Protein AF-A0A445I8X6-F1 (afdb_monomer)

Foldseek 3Di:
DDDDDDPPPDDPVVVVVPPDPDDDDDDDDDPDPDDDDDDDDDDDDPPPPPPPPDPPLPQAKKKWKWFFQKKFKDFPNDTPWIFGGAIEIAIFAFQPYDVVRLLVVLVCQQAFQQPADPVPRRRRHDGCQRVVGAYEYEYDLCVSWDDPPNDTDRVRTHDLVVVVVVVVVSQVSNCVVHPVVRRHYDDRPGPMDMDGHHDPDDTDIDMD

Sequence (208 aa):
MRKSNSTQRFNDKDELKMQLQLVPPCRVPRVGDIHRIETSTSTSTVTVRRRRRRNAVTTAMRAVVQRVASASVEVEGRIVSEIGPGLLVLVGIHDSDSDADADYICRKVLNMRLFPNENTGKAWDHSVMQKNYQVLLVSQFTLYGFLKGNKPDFHVAMAPQRAKPFYASLVDRFRNAYNSDAIKDGVFGAMMKVKLCPSVPVQGAFIA

InterPro domains:
  IPR003732 D-aminoacyl-tRNA deacylase DTD [PF02580] (62-202)
  IPR003732 D-aminoacyl-tRNA deacylase DTD [PTHR10472] (61-203)
  IPR003732 D-aminoacyl-tRNA deacylase DTD [TIGR00256] (61-202)
  IPR023509 D-aminoacyl-tRNA deacylase-like superfamily [G3DSA:3.50.80.10] (61-206)
  IPR023509 D-aminoacyl-tRNA deacylase-like superfamily [SSF69500] (60-201)

Mean predicted aligned error: 13.21 Å

Solvent-accessible surface area (backbone atoms only — not comparable to full-atom values): 12827 Å² total; per-residue (Å²): 139,88,83,86,83,80,81,80,78,79,65,77,68,68,71,69,72,68,74,78,82,77,79,74,86,82,76,79,82,70,94,74,90,78,79,84,88,81,91,80,90,77,94,72,85,83,75,81,72,77,75,74,79,66,87,70,79,78,74,53,56,38,31,44,39,28,49,21,47,25,38,36,31,26,46,95,89,38,80,76,33,73,43,54,46,28,35,43,32,39,36,21,53,26,61,76,54,48,71,69,51,47,53,48,49,45,55,51,62,50,61,38,42,73,34,5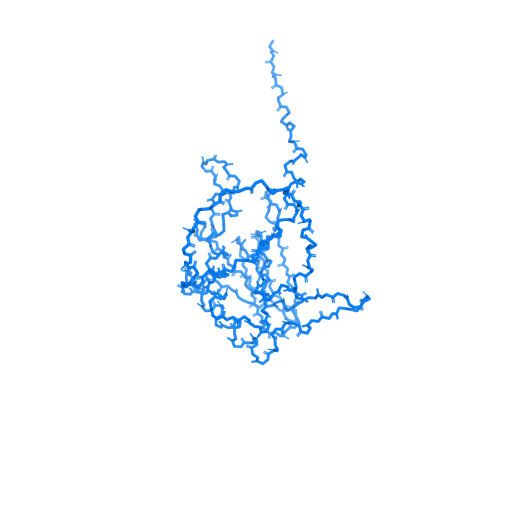9,34,86,92,78,69,41,64,67,62,27,21,43,63,79,67,74,37,24,37,39,42,34,85,31,51,69,76,48,51,44,66,65,80,91,46,76,43,45,88,60,28,33,55,67,85,60,37,51,61,52,50,52,53,44,53,50,52,43,24,73,76,68,45,54,90,40,47,44,54,59,65,85,93,54,79,66,48,77,48,73,40,74,25,82,93,70,73,56,76,44,80,87

Secondary structure (DSSP, 8-state):
-----------TTTTTTSS---PPP-PPPPTT---------------------------S-EEEEEEEEEEEEEETTEEEEEESSEEEEEEE-BTT--HHHHHHHHHHHHT---B--TTT--SS-B-TTTTT-EEEEEE-GGGG-EEETTEEE-TTBPPHHHHHHHHHHHHHHHHHHS-GGGEEE--TTS-EEEEEEEPSS---EEE-

Radius of gyration: 22.02 Å; Cα contacts (8 Å, |Δi|>4): 314; chains: 1; bounding box: 76×54×50 Å

Structure (mmCIF, N/CA/C/O backbone):
data_AF-A0A445I8X6-F1
#
_entry.id   AF-A0A445I8X6-F1
#
loop_
_atom_site.group_PDB
_atom_site.id
_atom_site.type_symbol
_atom_site.label_atom_id
_atom_site.label_alt_id
_atom_site.label_comp_id
_atom_site.label_asym_id
_atom_site.label_entity_id
_atom_site.label_seq_id
_atom_site.pdbx_PDB_ins_code
_atom_site.Cartn_x
_atom_site.Cartn_y
_atom_site.Cartn_z
_atom_site.occupancy
_atom_site.B_iso_or_equiv
_atom_site.auth_seq_id
_atom_site.auth_comp_id
_atom_site.auth_asym_id
_atom_site.auth_atom_id
_atom_site.pdbx_PDB_model_num
ATOM 1 N N . MET A 1 1 ? -39.808 29.146 29.095 1.00 40.53 1 MET A N 1
ATOM 2 C CA . MET A 1 1 ? -38.981 27.931 28.914 1.00 40.53 1 MET A CA 1
ATOM 3 C C . MET A 1 1 ? -38.109 28.104 27.678 1.00 40.53 1 MET A C 1
ATOM 5 O O . MET A 1 1 ? -38.635 28.157 26.577 1.00 40.53 1 MET A O 1
ATOM 9 N N . ARG A 1 2 ? -36.798 28.295 27.868 1.00 30.72 2 ARG A N 1
ATOM 10 C CA . ARG A 1 2 ? -35.796 28.453 26.800 1.00 30.72 2 ARG A CA 1
ATOM 11 C C . ARG A 1 2 ? -35.221 27.072 26.459 1.00 30.72 2 ARG A C 1
ATOM 13 O O . ARG A 1 2 ? -34.777 26.385 27.371 1.00 30.72 2 ARG A O 1
ATOM 20 N N . LYS A 1 3 ? -35.187 26.685 25.181 1.00 33.62 3 LYS A N 1
ATOM 21 C CA . LYS A 1 3 ? -34.272 25.651 24.670 1.00 33.62 3 LYS A CA 1
ATOM 22 C C . LYS A 1 3 ? -33.314 26.328 23.695 1.00 33.62 3 LYS A C 1
ATOM 24 O O . LYS A 1 3 ? -33.736 26.896 22.694 1.00 33.62 3 LYS A O 1
ATOM 29 N N . SER A 1 4 ? -32.040 26.340 24.061 1.00 31.59 4 SER A N 1
ATOM 30 C CA . SER A 1 4 ? -30.922 26.871 23.288 1.00 31.59 4 SER A CA 1
ATOM 31 C C . SER A 1 4 ? -30.493 25.862 22.221 1.00 31.59 4 SER A C 1
ATOM 33 O O . SER A 1 4 ? -30.015 24.784 22.564 1.00 31.59 4 SER A O 1
ATOM 35 N N . ASN A 1 5 ? -30.624 26.229 20.946 1.00 31.27 5 ASN A N 1
ATOM 36 C CA . ASN A 1 5 ? -29.932 25.571 19.838 1.00 31.27 5 ASN A CA 1
ATOM 37 C C . ASN A 1 5 ? -28.514 26.144 19.741 1.00 31.27 5 ASN A C 1
ATOM 39 O O . ASN A 1 5 ? -28.334 27.293 19.340 1.00 31.27 5 ASN A O 1
ATOM 43 N N . SER A 1 6 ? -27.506 25.351 20.098 1.00 31.81 6 SER A N 1
ATOM 44 C CA . SER A 1 6 ? -26.107 25.649 19.797 1.00 31.81 6 SER A CA 1
ATOM 45 C C . SER A 1 6 ? -25.730 24.999 18.468 1.00 31.81 6 SER A C 1
ATOM 47 O O . SER A 1 6 ? -25.302 23.847 18.419 1.00 31.81 6 SER A O 1
ATOM 49 N N . THR A 1 7 ? -25.889 25.744 17.378 1.00 32.84 7 THR A N 1
ATOM 50 C CA . THR A 1 7 ? -25.256 25.435 16.095 1.00 32.84 7 THR A CA 1
ATOM 51 C C . THR A 1 7 ? -23.743 25.569 16.276 1.00 32.84 7 THR A C 1
ATOM 53 O O . THR A 1 7 ? -23.220 26.685 16.322 1.00 32.84 7 THR A O 1
ATOM 56 N N . GLN A 1 8 ? -23.031 24.449 16.429 1.00 37.88 8 GLN A N 1
ATOM 57 C CA . GLN A 1 8 ? -21.570 24.433 16.361 1.00 37.88 8 GLN A CA 1
ATOM 58 C C . GLN A 1 8 ? -21.160 24.809 14.935 1.00 37.88 8 GLN A C 1
ATOM 60 O O . GLN A 1 8 ? -21.254 24.009 14.009 1.00 37.88 8 GLN A O 1
ATOM 65 N N . ARG A 1 9 ? -20.736 26.063 14.756 1.00 29.59 9 ARG A N 1
ATOM 66 C CA . ARG A 1 9 ? -20.022 26.493 13.557 1.00 29.59 9 ARG A CA 1
ATOM 67 C C . ARG A 1 9 ? -18.666 25.795 13.568 1.00 29.59 9 ARG A C 1
ATOM 69 O O . ARG A 1 9 ? -17.809 26.134 14.382 1.00 29.59 9 ARG A O 1
ATOM 76 N N . PHE A 1 10 ? -18.501 24.807 12.697 1.00 32.66 10 PHE A N 1
ATOM 77 C CA . PHE A 1 10 ? -17.185 24.299 12.335 1.00 32.66 10 PHE A CA 1
ATOM 78 C C . PHE A 1 10 ? -16.408 25.437 11.663 1.00 32.66 10 PHE A C 1
ATOM 80 O O . PHE A 1 10 ? -16.935 26.147 10.810 1.00 32.66 10 PHE A O 1
ATOM 87 N N . ASN A 1 11 ? -15.187 25.679 12.130 1.00 32.56 11 ASN A N 1
ATOM 88 C CA . ASN A 1 11 ? -14.324 26.735 11.619 1.00 32.56 11 ASN A CA 1
ATOM 89 C C . ASN A 1 11 ? -13.647 26.237 10.330 1.00 32.56 11 ASN A C 1
ATOM 91 O O . ASN A 1 11 ? -12.767 25.383 10.398 1.00 32.56 11 ASN A O 1
ATOM 95 N N . ASP A 1 12 ? -13.969 26.845 9.185 1.00 36.50 12 ASP A N 1
ATOM 96 C CA . ASP A 1 12 ? -13.358 26.602 7.855 1.00 36.50 12 ASP A CA 1
ATOM 97 C C . ASP A 1 12 ? -11.821 26.788 7.800 1.00 36.50 12 ASP A C 1
ATOM 99 O O . ASP A 1 12 ? -11.178 26.586 6.771 1.00 36.50 12 ASP A O 1
ATOM 103 N N . LYS A 1 13 ? -11.183 27.188 8.906 1.00 32.78 13 LYS A N 1
ATOM 104 C CA . LYS A 1 13 ? -9.726 27.370 8.999 1.00 32.78 13 LYS A CA 1
ATOM 105 C C . LYS A 1 13 ? -8.957 26.086 9.313 1.00 32.78 13 LYS A C 1
ATOM 107 O O . LYS A 1 13 ? -7.754 26.053 9.046 1.00 32.78 13 LYS A O 1
ATOM 112 N N . ASP A 1 14 ? -9.619 25.054 9.836 1.00 35.16 14 ASP A N 1
ATOM 113 C CA . ASP A 1 14 ? -8.964 23.780 10.164 1.00 35.16 14 ASP A CA 1
ATOM 114 C C . ASP A 1 14 ? -8.879 22.840 8.949 1.00 35.16 14 ASP A C 1
ATOM 116 O O . ASP A 1 14 ? -7.933 22.061 8.836 1.00 35.16 14 ASP A O 1
ATOM 120 N N . GLU A 1 15 ? -9.780 22.989 7.973 1.00 35.12 15 GLU A N 1
ATOM 121 C CA . GLU A 1 15 ? -9.791 22.188 6.740 1.00 35.12 15 GLU A CA 1
ATOM 122 C C . GLU A 1 15 ? -8.718 22.648 5.728 1.00 35.12 15 GLU A C 1
ATOM 124 O O . GLU A 1 15 ? -8.111 21.844 5.020 1.00 35.12 15 GLU A O 1
ATOM 129 N N . LEU A 1 16 ? -8.382 23.944 5.727 1.00 28.31 16 LEU A N 1
ATOM 130 C CA . LEU A 1 16 ? -7.445 24.560 4.776 1.00 28.31 16 LEU A CA 1
ATOM 131 C C . LEU A 1 16 ? -5.969 24.559 5.210 1.00 28.31 16 LEU A C 1
ATOM 133 O O . LEU A 1 16 ? -5.100 24.933 4.422 1.00 28.31 16 LEU A O 1
ATOM 137 N N . LYS A 1 17 ? -5.640 24.108 6.428 1.00 30.38 17 LYS A N 1
ATOM 138 C CA . LYS A 1 17 ? -4.238 23.981 6.881 1.00 30.38 17 LYS A CA 1
ATOM 139 C C . LYS A 1 17 ? -3.593 22.620 6.604 1.00 30.38 17 LYS A C 1
ATOM 141 O O . LYS A 1 17 ? -2.400 22.471 6.865 1.00 30.38 17 LYS A O 1
ATOM 146 N N . MET A 1 18 ? -4.331 21.644 6.071 1.00 40.06 18 MET A N 1
ATOM 147 C CA . MET A 1 18 ? -3.835 20.267 5.911 1.00 40.06 18 MET A CA 1
ATOM 148 C C . MET A 1 18 ? -3.730 19.761 4.470 1.00 40.06 18 MET A C 1
ATOM 150 O O . MET A 1 18 ? -3.357 18.609 4.254 1.00 40.06 18 MET A O 1
ATOM 154 N N . GLN A 1 19 ? -3.929 20.620 3.473 1.00 33.56 19 GLN A N 1
ATOM 155 C CA . GLN A 1 19 ? -3.459 20.327 2.123 1.00 33.56 19 GLN A CA 1
ATOM 156 C C . GLN A 1 19 ? -1.978 20.725 2.015 1.00 33.56 19 GLN A C 1
ATOM 158 O O . GLN A 1 19 ? -1.625 21.899 2.082 1.00 33.56 19 GLN A O 1
ATOM 163 N N . LEU A 1 20 ? -1.115 19.721 1.829 1.00 31.45 20 LEU A N 1
ATOM 164 C CA . LEU A 1 20 ? 0.301 19.845 1.459 1.00 31.45 20 LEU A CA 1
ATOM 165 C C . LEU A 1 20 ? 1.317 20.137 2.592 1.00 31.45 20 LEU A C 1
ATOM 167 O O . LEU A 1 20 ? 2.082 21.100 2.537 1.00 31.45 20 LEU A O 1
ATOM 171 N N . GLN A 1 21 ? 1.450 19.230 3.566 1.00 28.47 21 GLN A N 1
ATOM 172 C CA . GLN A 1 21 ? 2.732 19.083 4.272 1.00 28.47 21 GLN A CA 1
ATOM 173 C C . GLN A 1 21 ? 3.675 18.204 3.443 1.00 28.47 21 GLN A C 1
ATOM 175 O O . GLN A 1 21 ? 3.667 16.980 3.526 1.00 28.47 21 GLN A O 1
ATOM 180 N N . LEU A 1 22 ? 4.498 18.855 2.620 1.00 31.34 22 LEU A N 1
ATOM 181 C CA . LEU A 1 22 ? 5.687 18.246 2.026 1.00 31.34 22 LEU A CA 1
ATOM 182 C C . LEU A 1 22 ? 6.625 17.812 3.161 1.00 31.34 22 LEU A C 1
ATOM 184 O O . LEU A 1 22 ? 7.200 18.660 3.847 1.00 31.34 22 LEU A O 1
ATOM 188 N N . VAL A 1 23 ? 6.775 16.502 3.353 1.00 35.03 23 VAL A N 1
ATOM 189 C CA . VAL A 1 23 ? 7.777 15.916 4.249 1.00 35.03 23 VAL A CA 1
ATOM 190 C C . VAL A 1 23 ? 9.168 16.357 3.760 1.00 35.03 23 VAL A C 1
ATOM 192 O O . VAL A 1 23 ? 9.507 16.110 2.600 1.00 35.03 23 VAL A O 1
ATOM 195 N N . PRO A 1 24 ? 9.989 17.052 4.570 1.00 31.20 24 PRO A N 1
ATOM 196 C CA . PRO A 1 24 ? 11.375 17.304 4.198 1.00 31.20 24 PRO A CA 1
ATOM 197 C C . PRO A 1 24 ? 12.160 15.981 4.232 1.00 31.20 24 PRO A C 1
ATOM 199 O O . PRO A 1 24 ? 11.905 15.153 5.106 1.00 31.20 24 PRO A O 1
ATOM 202 N N . PRO A 1 25 ? 13.133 15.764 3.327 1.00 38.22 25 PRO A N 1
ATOM 203 C CA . PRO A 1 25 ? 13.912 14.533 3.324 1.00 38.22 25 PRO A CA 1
ATOM 204 C C . PRO A 1 25 ? 14.724 14.420 4.620 1.00 38.22 25 PRO A C 1
ATOM 206 O O . PRO A 1 25 ? 15.605 15.243 4.890 1.00 38.22 25 PRO A O 1
ATOM 209 N N . CYS A 1 26 ? 14.442 13.390 5.417 1.00 33.47 26 CYS A N 1
ATOM 210 C CA . CYS A 1 26 ? 15.276 12.993 6.543 1.00 33.47 26 CYS A CA 1
ATOM 211 C C . CYS A 1 26 ? 16.599 12.429 6.007 1.00 33.47 26 CYS A C 1
ATOM 213 O O . CYS A 1 26 ? 16.681 11.265 5.629 1.00 33.47 26 CYS A O 1
ATOM 215 N N . ARG A 1 27 ? 17.661 13.244 5.992 1.00 35.09 27 ARG A N 1
ATOM 216 C CA . ARG A 1 27 ? 19.025 12.702 6.015 1.00 35.09 27 ARG A CA 1
ATOM 217 C C . ARG A 1 27 ? 19.295 12.189 7.422 1.00 35.09 27 ARG A C 1
ATOM 219 O O . ARG A 1 27 ? 19.319 12.979 8.361 1.00 35.09 27 ARG A O 1
ATOM 226 N N . VAL A 1 28 ? 19.529 10.890 7.550 1.00 35.44 28 VAL A N 1
ATOM 227 C CA . VAL A 1 28 ? 20.160 10.314 8.739 1.00 35.44 28 VAL A CA 1
ATOM 228 C C . VAL A 1 28 ? 21.594 10.868 8.796 1.00 35.44 28 VAL A C 1
ATOM 230 O O . VAL A 1 28 ? 22.323 10.711 7.811 1.00 35.44 28 VAL A O 1
ATOM 233 N N . PRO A 1 29 ? 22.023 11.566 9.863 1.00 31.22 29 PRO A N 1
ATOM 234 C CA . PRO A 1 29 ? 23.416 11.976 9.989 1.00 31.22 29 PRO A CA 1
ATOM 235 C C . PRO A 1 29 ? 24.294 10.729 10.139 1.00 31.22 29 PRO A C 1
ATOM 237 O O . PRO A 1 29 ? 24.002 9.864 10.965 1.00 31.22 29 PRO A O 1
ATOM 240 N N . ARG A 1 30 ? 25.372 10.628 9.354 1.00 31.98 30 ARG A N 1
ATOM 241 C CA . ARG A 1 30 ? 26.448 9.670 9.635 1.00 31.98 30 ARG A CA 1
ATOM 242 C C . ARG A 1 30 ? 27.288 10.217 10.790 1.00 31.98 30 ARG A C 1
ATOM 244 O O . ARG A 1 30 ? 27.605 11.403 10.812 1.00 31.98 30 ARG A O 1
ATOM 251 N N . VAL A 1 31 ? 27.623 9.353 11.744 1.00 33.03 31 VAL A N 1
ATOM 252 C CA . VAL A 1 31 ? 28.508 9.662 12.875 1.00 33.03 31 VAL A CA 1
ATOM 253 C C . VAL A 1 31 ? 29.885 10.028 12.312 1.00 33.03 31 VAL A C 1
ATOM 255 O O . VAL A 1 31 ? 30.548 9.180 11.723 1.00 33.03 31 VAL A O 1
ATOM 258 N N . GLY A 1 32 ? 30.280 11.298 12.424 1.00 37.06 32 GLY A N 1
ATOM 259 C CA .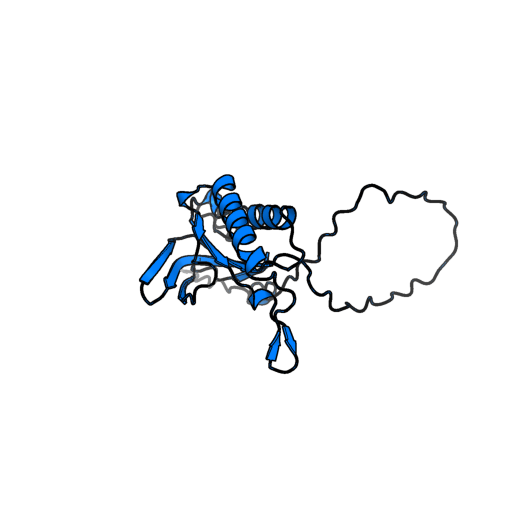 GLY A 1 32 ? 31.558 11.795 11.898 1.00 37.06 32 GLY A CA 1
ATOM 260 C C . GLY A 1 32 ? 31.733 13.316 11.940 1.00 37.06 32 GLY A C 1
ATOM 261 O O . GLY A 1 32 ? 32.856 13.792 12.063 1.00 37.06 32 GLY A O 1
ATOM 262 N N . ASP A 1 33 ? 30.647 14.091 11.938 1.00 34.19 33 ASP A N 1
ATOM 263 C CA . ASP A 1 33 ? 30.735 15.557 11.911 1.00 34.19 33 ASP A CA 1
ATOM 264 C C . ASP A 1 33 ? 30.705 16.164 13.327 1.00 34.19 33 ASP A C 1
ATOM 266 O O . ASP A 1 33 ? 29.749 16.826 13.725 1.00 34.19 33 ASP A O 1
ATOM 270 N N . ILE A 1 34 ? 31.764 15.938 14.109 1.00 33.91 34 ILE A N 1
ATOM 271 C CA . ILE A 1 34 ? 32.088 16.778 15.272 1.00 33.91 34 ILE A CA 1
ATOM 272 C C . ILE A 1 34 ? 33.472 17.370 15.016 1.00 33.91 34 ILE A C 1
ATOM 274 O O . ILE A 1 34 ? 34.485 16.691 15.163 1.00 33.91 34 ILE A O 1
ATOM 278 N N . HIS A 1 35 ? 33.522 18.641 14.621 1.00 31.55 35 HIS A N 1
ATOM 279 C CA . HIS A 1 35 ? 34.746 19.435 14.669 1.00 31.55 35 HIS A CA 1
ATOM 280 C C . HIS A 1 35 ? 34.536 20.655 15.569 1.00 31.55 35 HIS A C 1
ATOM 282 O O . HIS A 1 35 ? 33.705 21.518 15.304 1.00 31.55 35 HIS A O 1
ATOM 288 N N . ARG A 1 36 ? 35.292 20.616 16.672 1.00 30.02 36 ARG A N 1
ATOM 289 C CA . ARG A 1 36 ? 35.886 21.687 17.484 1.00 30.02 36 ARG A CA 1
ATOM 290 C C . ARG A 1 36 ? 35.350 23.110 17.247 1.00 30.02 36 ARG A C 1
ATOM 292 O O . ARG A 1 36 ? 35.619 23.725 16.222 1.00 30.02 36 ARG A O 1
ATOM 299 N N . ILE A 1 37 ? 34.669 23.650 18.258 1.00 31.48 37 ILE A N 1
ATOM 300 C CA . ILE A 1 37 ? 34.330 25.074 18.359 1.00 31.48 37 ILE A CA 1
ATOM 301 C C . ILE A 1 37 ? 35.543 25.799 18.954 1.00 31.48 37 ILE A C 1
ATOM 303 O O . ILE A 1 37 ? 35.882 25.568 20.112 1.00 31.48 37 ILE A O 1
ATOM 307 N N . GLU A 1 38 ? 36.178 26.676 18.178 1.00 31.45 38 GLU A N 1
ATOM 308 C CA . GLU A 1 38 ? 37.040 27.739 18.702 1.00 31.45 38 GLU A CA 1
ATOM 309 C C . GLU A 1 38 ? 36.249 29.049 18.713 1.00 31.45 38 GLU A C 1
ATOM 311 O O . GLU A 1 38 ? 35.613 29.433 17.731 1.00 31.45 38 GLU A O 1
ATOM 316 N N . THR A 1 39 ? 36.244 29.715 19.864 1.00 30.78 39 THR A N 1
ATOM 317 C CA . THR A 1 39 ? 35.583 30.999 20.083 1.00 30.78 39 THR A CA 1
ATOM 318 C C . THR A 1 39 ? 36.506 32.143 19.685 1.00 30.78 39 THR A C 1
ATOM 320 O O . THR A 1 39 ? 37.553 32.326 20.305 1.00 30.78 39 THR A O 1
ATOM 323 N N . SER A 1 40 ? 36.085 32.981 18.739 1.00 29.70 40 SER A N 1
ATOM 324 C CA . SER A 1 40 ? 36.576 34.355 18.650 1.00 29.70 40 SER A CA 1
ATOM 325 C C . SER A 1 40 ? 35.489 35.307 18.142 1.00 29.70 40 SER A C 1
ATOM 327 O O . SER A 1 40 ? 34.715 35.030 17.228 1.00 29.70 40 SER A O 1
ATOM 329 N N . THR A 1 41 ? 35.394 36.424 18.849 1.00 36.38 41 THR A N 1
ATOM 330 C CA . THR A 1 41 ? 34.499 37.567 18.670 1.00 36.38 41 THR A CA 1
ATOM 331 C C . THR A 1 41 ? 34.809 38.357 17.400 1.00 36.38 41 THR A C 1
ATOM 333 O O . THR A 1 41 ? 35.943 38.789 17.223 1.00 36.38 41 THR A O 1
ATOM 336 N N . SER A 1 42 ? 33.799 38.648 16.574 1.00 32.47 42 SER A N 1
ATOM 337 C CA . SER A 1 42 ? 33.591 39.972 15.952 1.00 32.47 42 SER A CA 1
ATOM 338 C C . SER A 1 42 ? 32.353 40.002 15.045 1.00 32.47 42 SER A C 1
ATOM 340 O O . SER A 1 42 ? 31.978 39.040 14.379 1.00 32.47 42 SER A O 1
ATOM 342 N N . THR A 1 43 ? 31.690 41.151 15.088 1.00 41.72 43 THR A N 1
ATOM 343 C CA . THR A 1 43 ? 30.438 41.544 14.443 1.00 41.72 43 THR A CA 1
ATOM 344 C C . THR A 1 43 ? 30.387 41.185 12.957 1.00 41.72 43 THR A C 1
ATOM 346 O O . THR A 1 43 ? 31.209 41.650 12.175 1.00 41.72 43 THR A O 1
ATOM 349 N N . SER A 1 44 ? 29.387 40.400 12.548 1.00 31.95 44 SER A N 1
ATOM 350 C CA . SER A 1 44 ? 29.112 40.102 11.137 1.00 31.95 44 SER A CA 1
ATOM 351 C C . SER A 1 44 ? 27.615 40.201 10.861 1.00 31.95 44 SER A C 1
ATOM 353 O O . SER A 1 44 ? 26.800 39.478 11.431 1.00 31.95 44 SER A O 1
ATOM 355 N N . THR A 1 45 ? 27.254 41.128 9.981 1.00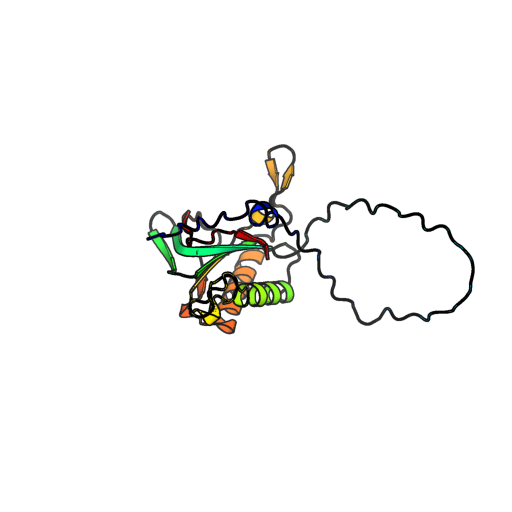 32.88 45 THR A N 1
ATOM 356 C CA . THR A 1 45 ? 25.915 41.354 9.437 1.00 32.88 45 THR A CA 1
ATOM 357 C C . THR A 1 45 ? 25.345 40.053 8.868 1.00 32.88 45 THR A C 1
ATOM 359 O O . THR A 1 45 ? 25.820 39.522 7.861 1.00 32.88 45 THR A O 1
ATOM 362 N N . VAL A 1 46 ? 24.298 39.526 9.510 1.00 37.59 46 VAL A N 1
ATOM 363 C CA . VAL A 1 46 ? 23.596 38.314 9.069 1.00 37.59 46 VAL A CA 1
ATOM 364 C C . VAL A 1 46 ? 22.834 38.628 7.785 1.00 37.59 46 VAL A C 1
ATOM 366 O O . VAL A 1 46 ? 21.696 39.091 7.793 1.00 37.59 46 VAL A O 1
ATOM 369 N N . THR A 1 47 ? 23.468 38.368 6.645 1.00 37.47 47 THR A N 1
ATOM 370 C CA . THR A 1 47 ? 22.776 38.394 5.358 1.00 37.47 47 THR A CA 1
ATOM 371 C C . THR A 1 47 ? 21.937 37.122 5.273 1.00 37.47 47 THR A C 1
ATOM 373 O O . THR A 1 47 ? 22.465 36.035 5.025 1.00 37.47 47 THR A O 1
ATOM 376 N N . VAL A 1 48 ? 20.624 37.227 5.499 1.00 43.44 48 VAL A N 1
ATOM 377 C CA . VAL A 1 48 ? 19.687 36.106 5.332 1.00 43.44 48 VAL A CA 1
ATOM 378 C C . VAL A 1 48 ? 19.616 35.753 3.845 1.00 43.44 48 VAL A C 1
ATOM 380 O O . VAL A 1 48 ? 18.789 36.257 3.086 1.00 43.44 48 VAL A O 1
ATOM 383 N N . ARG A 1 49 ? 20.517 34.876 3.394 1.00 35.31 49 ARG A N 1
ATOM 384 C CA . ARG A 1 49 ? 20.451 34.278 2.061 1.00 35.31 49 ARG A CA 1
ATOM 385 C C . ARG A 1 49 ? 19.204 33.399 2.013 1.00 35.31 49 ARG A C 1
ATOM 387 O O . ARG A 1 49 ? 19.201 32.289 2.543 1.00 35.31 49 ARG A O 1
ATOM 394 N N . ARG A 1 50 ? 18.139 33.882 1.361 1.00 40.72 50 ARG A N 1
ATOM 395 C CA . ARG A 1 50 ? 16.991 33.056 0.957 1.00 40.72 50 ARG A CA 1
ATOM 396 C C . ARG A 1 50 ? 17.535 31.851 0.185 1.00 40.72 50 ARG A C 1
ATOM 398 O O . ARG A 1 50 ? 17.926 31.977 -0.974 1.00 40.72 50 ARG A O 1
ATOM 405 N N . ARG A 1 51 ? 17.581 30.677 0.825 1.00 40.94 51 ARG A N 1
ATOM 406 C CA . ARG A 1 51 ? 17.821 29.402 0.142 1.00 40.94 51 ARG A CA 1
ATOM 407 C C . ARG A 1 51 ? 16.723 29.270 -0.910 1.00 40.94 51 ARG A C 1
ATOM 409 O O . ARG A 1 51 ? 15.586 28.951 -0.574 1.00 40.94 51 ARG A O 1
ATOM 416 N N . ARG A 1 52 ? 17.056 29.522 -2.183 1.00 43.97 52 ARG A N 1
ATOM 417 C CA . ARG A 1 52 ? 16.274 29.015 -3.316 1.00 43.97 52 ARG A CA 1
ATOM 418 C C . ARG A 1 52 ? 16.047 27.534 -3.017 1.00 43.97 52 ARG A C 1
ATOM 420 O O . ARG A 1 52 ? 17.018 26.776 -2.959 1.00 43.97 52 ARG A O 1
ATOM 427 N N . ARG A 1 53 ? 14.794 27.140 -2.755 1.00 45.06 53 ARG A N 1
ATOM 428 C CA . ARG A 1 53 ? 14.387 25.733 -2.767 1.00 45.06 53 ARG A CA 1
ATOM 429 C C . ARG A 1 53 ? 14.733 25.241 -4.168 1.00 45.06 53 ARG A C 1
ATOM 431 O O . ARG A 1 53 ? 13.995 25.492 -5.111 1.00 45.06 53 ARG A O 1
ATOM 438 N N . ARG A 1 54 ? 15.912 24.635 -4.331 1.00 45.97 54 ARG A N 1
ATOM 439 C CA . ARG A 1 54 ? 16.173 23.788 -5.492 1.00 45.97 54 ARG A CA 1
ATOM 440 C C . ARG A 1 54 ? 15.038 22.770 -5.490 1.00 45.97 54 ARG A C 1
ATOM 442 O O . ARG A 1 54 ? 14.747 22.232 -4.421 1.00 45.97 54 ARG A O 1
ATOM 449 N N . ASN A 1 55 ? 14.383 22.577 -6.633 1.00 44.56 55 ASN A N 1
ATOM 450 C CA . ASN A 1 55 ? 13.456 21.470 -6.843 1.00 44.56 55 ASN A CA 1
ATOM 451 C C . ASN A 1 55 ? 14.230 20.189 -6.530 1.00 44.56 55 ASN A C 1
ATOM 453 O O . ASN A 1 55 ? 14.974 19.685 -7.367 1.00 44.56 55 ASN A O 1
ATOM 457 N N . ALA A 1 56 ? 14.163 19.740 -5.279 1.00 49.00 56 ALA A N 1
ATOM 458 C CA . ALA A 1 56 ? 14.775 18.502 -4.865 1.00 49.00 56 ALA A CA 1
ATOM 459 C C . ALA A 1 56 ? 13.942 17.418 -5.535 1.00 49.00 56 ALA A C 1
ATOM 461 O O . ALA A 1 56 ? 12.800 17.183 -5.138 1.00 49.00 56 ALA A O 1
ATOM 462 N N . VAL A 1 57 ? 14.490 16.824 -6.595 1.00 54.97 57 VAL A N 1
ATOM 463 C CA . VAL A 1 57 ? 13.975 15.571 -7.142 1.00 54.97 57 VAL A CA 1
ATOM 464 C C . VAL A 1 57 ? 13.889 14.623 -5.951 1.00 54.97 57 VAL A C 1
ATOM 466 O O . VAL A 1 57 ? 14.891 14.375 -5.285 1.00 54.97 57 VAL A O 1
ATOM 469 N N . THR A 1 58 ? 12.674 14.237 -5.570 1.00 56.84 58 THR A N 1
ATOM 470 C CA . THR A 1 58 ? 12.470 13.386 -4.398 1.00 56.84 58 THR A CA 1
ATOM 471 C C . THR A 1 58 ? 12.953 11.992 -4.762 1.00 56.84 58 THR A C 1
ATOM 473 O O . THR A 1 58 ? 12.324 11.329 -5.578 1.00 56.84 58 THR A O 1
ATOM 476 N N . THR A 1 59 ? 14.070 11.575 -4.176 1.00 68.56 59 THR A N 1
ATOM 477 C CA . THR A 1 59 ? 14.735 10.292 -4.447 1.00 68.56 59 THR A CA 1
ATOM 478 C C . THR A 1 59 ? 14.299 9.187 -3.483 1.00 68.56 59 THR A C 1
ATOM 480 O O . THR A 1 59 ? 15.118 8.355 -3.113 1.00 68.56 59 THR A O 1
ATOM 483 N N . ALA A 1 60 ? 13.072 9.250 -2.973 1.00 84.25 60 ALA A N 1
ATOM 484 C CA . ALA A 1 60 ? 12.610 8.367 -1.907 1.00 84.25 60 ALA A CA 1
ATOM 485 C C . ALA A 1 60 ? 11.287 7.706 -2.284 1.00 84.25 60 ALA A C 1
ATOM 487 O O . ALA A 1 60 ? 10.503 8.286 -3.053 1.00 84.25 60 ALA A O 1
ATOM 488 N N . MET A 1 61 ? 11.047 6.532 -1.704 1.00 93.94 61 MET A N 1
ATOM 489 C CA . MET A 1 61 ? 9.779 5.812 -1.724 1.00 93.94 61 MET A CA 1
ATOM 490 C C . MET A 1 61 ? 8.617 6.749 -1.405 1.00 93.94 61 MET A C 1
ATOM 492 O O . MET A 1 61 ? 8.733 7.641 -0.563 1.00 93.94 61 MET A O 1
ATOM 496 N N . ARG A 1 62 ? 7.497 6.568 -2.104 1.00 93.81 62 ARG A N 1
ATOM 497 C CA . ARG A 1 62 ? 6.288 7.371 -1.909 1.00 93.81 62 ARG A CA 1
ATOM 498 C C . ARG A 1 62 ? 5.117 6.456 -1.641 1.00 93.81 62 ARG A C 1
ATOM 500 O O . ARG A 1 62 ? 4.890 5.518 -2.400 1.00 93.81 62 ARG A O 1
ATOM 507 N N . ALA A 1 63 ? 4.314 6.785 -0.641 1.00 95.62 63 ALA A N 1
ATOM 508 C CA . ALA A 1 63 ? 3.024 6.142 -0.459 1.00 95.62 63 ALA A CA 1
ATOM 509 C C . ALA A 1 63 ? 1.902 7.177 -0.374 1.00 95.62 63 ALA A C 1
ATOM 511 O O . ALA A 1 63 ? 2.009 8.163 0.349 1.00 95.62 63 ALA A O 1
ATOM 512 N N . VAL A 1 64 ? 0.808 6.938 -1.098 1.00 95.69 64 VAL A N 1
ATOM 513 C CA . VAL A 1 64 ? -0.464 7.638 -0.889 1.00 95.69 64 VAL A CA 1
ATOM 514 C C . VAL A 1 64 ? -1.367 6.716 -0.086 1.00 95.69 64 VAL A C 1
ATOM 516 O O . VAL A 1 64 ? -1.787 5.671 -0.573 1.00 95.69 64 VAL A O 1
ATOM 519 N N . VAL A 1 65 ? -1.647 7.105 1.151 1.00 96.19 65 VAL A N 1
ATOM 520 C CA . VAL A 1 65 ? -2.438 6.349 2.121 1.00 96.19 65 VAL A CA 1
ATOM 521 C C . VAL A 1 65 ? -3.830 6.956 2.195 1.00 96.19 65 VAL A C 1
ATOM 523 O O . VAL A 1 65 ? -3.977 8.140 2.484 1.00 96.19 65 VAL A O 1
ATOM 526 N N . GLN A 1 66 ? -4.862 6.158 1.966 1.00 94.88 66 GLN A N 1
ATOM 527 C CA . GLN A 1 66 ? -6.252 6.594 2.003 1.00 94.88 66 GLN A CA 1
ATOM 528 C C . GLN A 1 66 ? -7.029 5.779 3.023 1.00 94.88 66 GLN A C 1
ATOM 530 O O . GLN A 1 66 ? -6.998 4.550 3.010 1.00 94.88 66 GLN A O 1
ATOM 535 N N . ARG A 1 67 ? -7.765 6.474 3.890 1.00 94.81 67 ARG A N 1
ATOM 536 C CA . ARG A 1 67 ? -8.695 5.839 4.824 1.00 94.81 67 ARG A CA 1
ATOM 537 C C . ARG A 1 67 ? -9.957 5.418 4.080 1.00 94.81 67 ARG A C 1
ATOM 539 O O . ARG A 1 67 ? -10.628 6.263 3.482 1.00 94.81 67 ARG A O 1
ATOM 546 N N . VAL A 1 68 ? -10.299 4.136 4.145 1.00 95.75 68 VAL A N 1
ATOM 547 C CA . VAL A 1 68 ? -11.419 3.560 3.392 1.00 95.75 68 VAL A CA 1
ATOM 548 C C . VAL A 1 68 ? -12.370 2.794 4.306 1.00 95.75 68 VAL A C 1
ATOM 550 O O . VAL A 1 68 ? -11.954 2.182 5.289 1.00 95.75 68 VAL A O 1
ATOM 553 N N . ALA A 1 69 ? -13.663 2.856 3.993 1.00 95.38 69 ALA A N 1
ATOM 554 C CA . ALA A 1 69 ? -14.665 1.956 4.560 1.00 95.38 69 ALA A CA 1
ATOM 555 C C . ALA A 1 69 ? -14.589 0.566 3.909 1.00 95.38 69 ALA A C 1
ATOM 557 O O . ALA A 1 69 ? -14.858 -0.437 4.561 1.00 95.38 69 ALA A O 1
ATOM 558 N N . SER A 1 70 ? -14.199 0.525 2.635 1.00 97.00 70 SER A N 1
ATOM 559 C CA . SER A 1 70 ? -13.846 -0.681 1.889 1.00 97.00 70 SER A CA 1
ATOM 560 C C . SER A 1 70 ? -13.048 -0.306 0.641 1.00 97.00 70 SER A C 1
ATOM 562 O O . SER A 1 70 ? -13.137 0.826 0.152 1.00 97.00 70 SER A O 1
ATOM 564 N N . ALA A 1 71 ? -12.265 -1.240 0.113 1.00 97.50 71 ALA A N 1
ATOM 565 C CA . ALA A 1 71 ? -11.592 -1.084 -1.172 1.00 97.50 71 ALA A CA 1
ATOM 566 C C . ALA A 1 71 ? -11.400 -2.438 -1.854 1.00 97.50 71 ALA A C 1
ATOM 568 O O . ALA A 1 71 ? -11.269 -3.459 -1.186 1.00 97.50 71 ALA A O 1
ATOM 569 N N . SER A 1 72 ? -11.365 -2.447 -3.181 1.00 97.44 72 SER A N 1
ATOM 570 C CA . SER A 1 72 ? -11.148 -3.657 -3.967 1.00 97.44 72 SER A CA 1
ATOM 571 C C . SER A 1 72 ? -10.362 -3.382 -5.239 1.00 97.44 72 SER A C 1
ATOM 573 O O . SER A 1 72 ? -10.330 -2.265 -5.764 1.00 97.44 72 SER A O 1
ATOM 575 N N . VAL A 1 73 ? -9.704 -4.427 -5.726 1.00 96.50 73 VAL A N 1
ATOM 576 C CA . VAL A 1 73 ? -8.966 -4.445 -6.984 1.00 96.50 73 VAL A CA 1
ATOM 577 C C . VAL A 1 73 ? -9.643 -5.428 -7.919 1.00 96.50 73 VAL A C 1
ATOM 579 O O . VAL A 1 73 ? -9.865 -6.586 -7.567 1.00 96.50 73 VAL A O 1
ATOM 582 N N . GLU A 1 74 ? -9.921 -4.972 -9.134 1.00 95.69 74 GLU A N 1
ATOM 583 C CA . GLU A 1 74 ? -10.426 -5.802 -10.219 1.00 95.69 74 GLU A CA 1
ATOM 584 C C . GLU A 1 74 ? -9.410 -5.896 -11.356 1.00 95.69 74 GLU A C 1
ATOM 586 O O . GLU A 1 74 ? -8.831 -4.890 -11.776 1.00 95.69 74 GLU A O 1
ATOM 591 N N . VAL A 1 75 ? -9.246 -7.102 -11.894 1.00 93.19 75 VAL A N 1
ATOM 592 C CA . VAL A 1 75 ? -8.467 -7.389 -13.104 1.00 93.19 75 VAL A CA 1
ATOM 593 C C . VAL A 1 75 ? -9.383 -8.145 -14.056 1.00 93.19 75 VAL A C 1
ATOM 595 O O . VAL A 1 75 ? -10.045 -9.096 -13.650 1.00 93.19 75 VAL A O 1
ATOM 598 N N . GLU A 1 76 ? -9.492 -7.679 -15.303 1.00 92.81 76 GLU A N 1
ATOM 599 C CA . GLU A 1 76 ? -10.359 -8.299 -16.326 1.00 92.81 76 GLU A CA 1
ATOM 600 C C . GLU A 1 76 ? -11.820 -8.506 -15.864 1.00 92.81 76 GLU A C 1
ATOM 602 O O . GLU A 1 76 ? -12.489 -9.471 -16.223 1.00 92.81 76 GLU A O 1
ATOM 607 N N . GLY A 1 77 ? -12.326 -7.581 -15.039 1.00 92.25 77 GLY A N 1
ATOM 608 C CA . GLY A 1 77 ? -13.696 -7.617 -14.515 1.00 92.25 77 GLY A CA 1
ATOM 609 C C . GLY A 1 77 ? -13.921 -8.577 -13.342 1.00 92.25 77 GLY A C 1
ATOM 610 O O . GLY A 1 77 ? -15.061 -8.739 -12.919 1.00 92.25 77 GLY A O 1
ATOM 611 N N . ARG A 1 78 ? -12.866 -9.196 -12.798 1.00 94.19 78 ARG A N 1
ATOM 612 C CA . ARG A 1 78 ? -12.933 -10.074 -11.621 1.00 94.19 78 ARG A CA 1
ATOM 613 C C . ARG A 1 78 ? -12.257 -9.417 -10.429 1.00 94.19 78 ARG A C 1
ATOM 615 O O . ARG A 1 78 ? -11.153 -8.893 -10.571 1.00 94.19 78 ARG A O 1
ATOM 622 N N . ILE A 1 79 ? -12.895 -9.475 -9.262 1.00 96.06 79 ILE A N 1
ATOM 623 C CA . ILE A 1 79 ? -12.289 -9.020 -8.007 1.00 96.06 79 ILE A CA 1
ATOM 624 C C . ILE A 1 79 ? -11.172 -9.999 -7.647 1.00 96.06 79 ILE A C 1
ATOM 626 O O . ILE A 1 79 ? -11.418 -11.186 -7.453 1.00 96.06 79 ILE A O 1
ATOM 630 N N . VAL A 1 80 ? -9.941 -9.494 -7.595 1.00 96.44 80 VAL A N 1
ATOM 631 C CA . VAL A 1 80 ? -8.752 -10.275 -7.218 1.00 96.44 80 VAL A CA 1
ATOM 632 C C . VAL A 1 80 ? -8.378 -10.074 -5.754 1.00 96.44 80 VAL A C 1
ATOM 634 O O . VAL A 1 80 ? -7.661 -10.888 -5.184 1.00 96.44 80 VAL A O 1
ATOM 637 N N . SER A 1 81 ? -8.834 -8.974 -5.153 1.00 96.81 81 SER A N 1
ATOM 638 C CA . SER A 1 81 ? -8.463 -8.572 -3.803 1.00 96.81 81 SER A CA 1
ATOM 639 C C . SER A 1 81 ? -9.463 -7.555 -3.269 1.00 96.81 81 SER A C 1
ATOM 641 O O . SER A 1 81 ? -9.885 -6.661 -4.007 1.00 96.81 81 SER A O 1
ATOM 643 N N . GLU A 1 82 ? -9.837 -7.671 -2.001 1.00 97.56 82 GLU A N 1
ATOM 644 C CA . GLU A 1 82 ? -10.739 -6.734 -1.339 1.00 97.56 82 GLU A CA 1
ATOM 645 C C . GLU A 1 82 ? -10.464 -6.635 0.159 1.00 97.56 82 GLU A C 1
ATOM 647 O O . GLU A 1 82 ? -9.955 -7.567 0.787 1.00 97.56 82 GLU A O 1
ATOM 652 N N . ILE A 1 83 ? -10.806 -5.476 0.712 1.00 98.31 83 ILE A N 1
ATOM 653 C CA . ILE A 1 83 ? -10.750 -5.173 2.135 1.00 98.31 83 ILE A CA 1
ATOM 654 C C . ILE A 1 83 ? -12.037 -4.478 2.586 1.00 98.31 83 ILE A C 1
ATOM 656 O O . ILE A 1 83 ? -12.650 -3.708 1.840 1.00 98.31 83 ILE A O 1
ATOM 660 N N . GLY A 1 84 ? -12.407 -4.721 3.840 1.00 97.19 84 GLY A N 1
ATOM 661 C CA . GLY A 1 84 ? -13.360 -3.919 4.598 1.00 97.19 84 GLY A CA 1
ATOM 662 C C . GLY A 1 84 ? -12.716 -2.631 5.137 1.00 97.19 84 GLY A C 1
ATOM 663 O O . GLY A 1 84 ? -11.860 -2.040 4.468 1.00 97.19 84 GLY A O 1
ATOM 664 N N . PRO A 1 85 ? -13.099 -2.174 6.345 1.00 96.50 85 PRO A N 1
ATOM 665 C CA . PRO A 1 85 ? -12.546 -0.959 6.933 1.00 96.50 85 PRO A CA 1
ATOM 666 C C . PRO A 1 85 ? -11.024 -1.025 7.048 1.00 96.50 85 PRO A C 1
ATOM 668 O O . PRO A 1 85 ? -10.468 -2.030 7.503 1.00 96.50 85 PRO A O 1
ATOM 671 N N . GLY A 1 86 ? -10.340 0.048 6.642 1.00 96.81 86 GLY A N 1
ATOM 672 C CA . GLY A 1 86 ? -8.887 0.010 6.584 1.00 96.81 86 GLY A CA 1
ATOM 673 C C . GLY A 1 86 ? -8.213 1.115 5.792 1.00 96.81 86 GLY A C 1
ATOM 674 O O . GLY A 1 86 ? -8.678 2.259 5.747 1.00 96.81 86 GLY A O 1
ATOM 675 N N . LEU A 1 87 ? -7.067 0.760 5.213 1.00 97.50 87 LEU A N 1
ATOM 676 C CA . LEU A 1 87 ? -6.227 1.643 4.412 1.00 97.50 87 LEU A CA 1
ATOM 677 C C . LEU A 1 87 ? -6.040 1.087 2.998 1.00 97.50 87 LEU A C 1
ATOM 679 O O . LEU A 1 87 ? -5.585 -0.040 2.832 1.00 97.50 87 LEU A O 1
ATOM 683 N N . LEU A 1 88 ? -6.309 1.908 1.986 1.00 97.62 88 LEU A N 1
ATOM 684 C CA . LEU A 1 88 ? -5.793 1.701 0.633 1.00 97.62 88 LEU A CA 1
ATOM 685 C C . LEU A 1 88 ? -4.468 2.456 0.513 1.00 97.62 88 LEU A C 1
ATOM 687 O O . LEU A 1 88 ? -4.407 3.648 0.815 1.00 97.62 88 LEU A O 1
ATOM 691 N N . VAL A 1 89 ? -3.412 1.777 0.078 1.00 97.62 89 VAL A N 1
ATOM 692 C CA . VAL A 1 89 ? -2.067 2.348 -0.010 1.00 97.62 89 VAL A CA 1
ATOM 693 C C . VAL A 1 89 ? -1.530 2.167 -1.421 1.00 97.62 89 VAL A C 1
ATOM 695 O O . VAL A 1 89 ? -1.215 1.057 -1.847 1.00 97.62 89 VAL A O 1
ATOM 698 N N . LEU A 1 90 ? -1.393 3.278 -2.139 1.00 97.19 90 LEU A N 1
ATOM 699 C CA . LEU A 1 90 ? -0.715 3.310 -3.431 1.00 97.19 90 LEU A CA 1
ATOM 700 C C . LEU A 1 90 ? 0.776 3.517 -3.183 1.00 97.19 90 LEU A C 1
ATOM 702 O O . LEU A 1 90 ? 1.157 4.554 -2.642 1.00 97.19 90 LEU A O 1
ATOM 706 N N . VAL A 1 91 ? 1.614 2.557 -3.570 1.00 96.69 91 VAL A N 1
ATOM 707 C CA . VAL A 1 91 ? 3.057 2.590 -3.299 1.00 96.69 91 VAL A CA 1
ATOM 708 C C . VAL A 1 91 ? 3.848 2.795 -4.582 1.00 96.69 91 VAL A C 1
ATOM 710 O O . VAL A 1 91 ? 3.815 1.968 -5.491 1.00 96.69 91 VAL A O 1
ATOM 713 N N . GLY A 1 92 ? 4.613 3.875 -4.635 1.00 95.81 92 GLY A N 1
ATOM 714 C CA . GLY A 1 92 ? 5.634 4.116 -5.638 1.00 95.81 92 GLY A CA 1
ATOM 715 C C . GLY A 1 92 ? 6.999 3.726 -5.086 1.00 95.81 92 GLY A C 1
ATOM 716 O O . GLY A 1 92 ? 7.368 4.170 -4.003 1.00 95.81 92 GLY A O 1
ATOM 717 N N . ILE A 1 93 ? 7.754 2.957 -5.874 1.00 96.31 93 ILE A N 1
ATOM 718 C CA . ILE A 1 93 ? 9.149 2.602 -5.595 1.00 96.31 93 ILE A CA 1
ATOM 719 C C . ILE A 1 93 ? 10.067 3.384 -6.550 1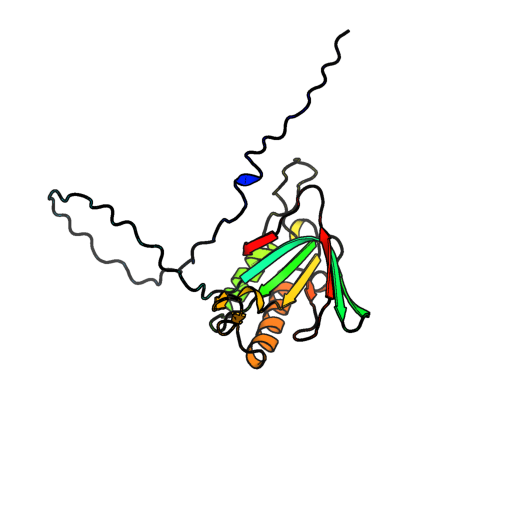.00 96.31 93 ILE A C 1
ATOM 721 O O . ILE A 1 93 ? 9.926 3.292 -7.775 1.00 96.31 93 ILE A O 1
ATOM 725 N N . HIS A 1 94 ? 10.976 4.177 -5.995 1.00 95.69 94 HIS A N 1
ATOM 726 C CA . HIS A 1 94 ? 12.011 4.923 -6.706 1.00 95.69 94 HIS A CA 1
ATOM 727 C C . HIS A 1 94 ? 13.188 4.007 -7.062 1.00 95.69 94 HIS A C 1
ATOM 729 O O . HIS A 1 94 ? 13.488 3.054 -6.349 1.00 95.69 94 HIS A O 1
ATOM 735 N N . ASP A 1 95 ? 13.911 4.307 -8.140 1.00 94.06 95 ASP A N 1
ATOM 736 C CA . ASP A 1 95 ? 15.005 3.456 -8.637 1.00 94.06 95 ASP A CA 1
ATOM 737 C C . ASP A 1 95 ? 16.176 3.259 -7.648 1.00 94.06 95 ASP A C 1
ATOM 739 O O . ASP A 1 95 ? 16.915 2.274 -7.724 1.00 94.06 95 ASP A O 1
ATOM 743 N N . SER A 1 96 ? 16.317 4.193 -6.706 1.00 94.19 96 SER A N 1
ATOM 744 C CA . SER A 1 96 ? 17.327 4.188 -5.643 1.00 94.19 96 SER A CA 1
ATOM 745 C C . SER A 1 96 ? 16.815 3.710 -4.283 1.00 94.19 96 SER A C 1
ATOM 747 O O . SER A 1 96 ? 17.555 3.839 -3.308 1.00 94.19 96 SER A O 1
ATOM 749 N N . ASP A 1 97 ? 15.567 3.245 -4.189 1.00 95.19 97 ASP A N 1
ATOM 750 C CA . ASP A 1 97 ? 15.021 2.777 -2.917 1.00 95.19 97 ASP A CA 1
ATOM 751 C C . ASP A 1 97 ? 15.723 1.503 -2.446 1.00 95.19 97 ASP A C 1
ATOM 753 O O . ASP A 1 97 ? 16.117 0.633 -3.229 1.00 95.19 97 ASP A O 1
ATOM 757 N N . SER A 1 98 ? 15.857 1.408 -1.130 1.00 95.50 98 SER A N 1
ATOM 758 C CA . SER A 1 98 ? 16.494 0.313 -0.415 1.00 95.50 98 SER A CA 1
ATOM 759 C C . SER A 1 98 ? 15.522 -0.351 0.557 1.00 95.50 98 SER A C 1
ATOM 761 O O . SER A 1 98 ? 14.445 0.168 0.857 1.00 95.50 98 SER A O 1
ATOM 763 N N . ASP A 1 99 ? 15.927 -1.488 1.117 1.00 95.12 99 ASP A N 1
ATOM 764 C CA . ASP A 1 99 ? 15.153 -2.180 2.152 1.00 95.12 99 ASP A CA 1
ATOM 765 C C . ASP A 1 99 ? 14.850 -1.293 3.373 1.00 95.12 99 ASP A C 1
ATOM 767 O O . ASP A 1 99 ? 13.783 -1.411 3.972 1.00 95.12 99 ASP A O 1
ATOM 771 N N . ALA A 1 100 ? 15.738 -0.350 3.707 1.00 95.38 100 ALA A N 1
ATOM 772 C CA . ALA A 1 100 ? 15.511 0.593 4.800 1.00 95.38 100 ALA A CA 1
ATOM 773 C C . ALA A 1 100 ? 14.338 1.550 4.515 1.00 95.38 100 ALA A C 1
ATOM 775 O O . ALA A 1 100 ? 13.601 1.919 5.433 1.00 95.38 100 ALA A O 1
ATOM 776 N N . ASP A 1 101 ? 14.140 1.931 3.250 1.00 95.44 101 ASP A N 1
ATOM 777 C CA . ASP A 1 101 ? 13.015 2.765 2.823 1.00 95.44 101 ASP A CA 1
ATOM 778 C C . ASP A 1 101 ? 11.701 1.975 2.901 1.00 95.44 101 ASP A C 1
ATOM 780 O O . ASP A 1 101 ? 10.693 2.481 3.403 1.00 95.44 101 ASP A O 1
ATOM 784 N N . ALA A 1 102 ? 11.734 0.698 2.503 1.00 96.31 102 ALA A N 1
ATOM 785 C CA . ALA A 1 102 ? 10.608 -0.224 2.641 1.00 96.31 102 ALA A CA 1
ATOM 786 C C . ALA A 1 102 ? 10.197 -0.412 4.113 1.00 96.31 102 ALA A C 1
ATOM 788 O O . ALA A 1 102 ? 9.015 -0.300 4.449 1.00 96.31 102 ALA A O 1
ATOM 789 N N . ASP A 1 103 ? 11.168 -0.629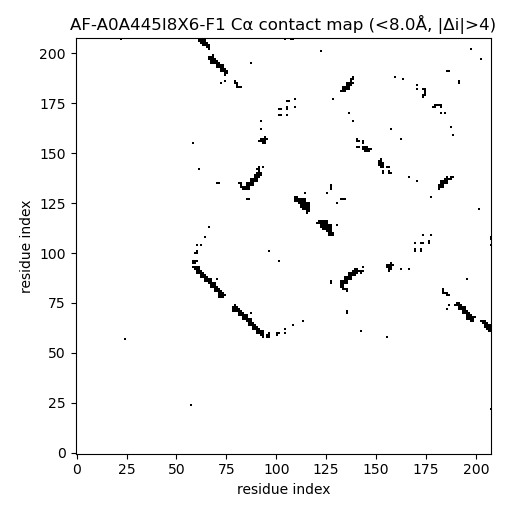 5.004 1.00 95.94 103 ASP A N 1
ATOM 790 C CA . ASP A 1 103 ? 10.935 -0.762 6.446 1.00 95.94 103 ASP A CA 1
ATOM 791 C C . ASP A 1 103 ? 10.376 0.520 7.062 1.00 95.94 103 ASP A C 1
ATOM 793 O O . ASP A 1 103 ? 9.478 0.484 7.914 1.00 95.94 103 ASP A O 1
ATOM 797 N N . TYR A 1 104 ? 10.875 1.674 6.614 1.00 95.50 104 TYR A N 1
ATOM 798 C CA . TYR A 1 104 ? 10.357 2.965 7.037 1.00 95.50 104 TYR A CA 1
ATOM 799 C C . TYR A 1 104 ? 8.886 3.134 6.641 1.00 95.50 104 TYR A C 1
ATOM 801 O O . TYR A 1 104 ? 8.070 3.455 7.511 1.00 95.50 104 TYR A O 1
ATOM 809 N N . ILE A 1 105 ? 8.534 2.890 5.374 1.00 96.69 105 ILE A N 1
ATOM 810 C CA . ILE A 1 105 ? 7.154 3.019 4.887 1.00 96.69 105 ILE A CA 1
ATOM 811 C C . ILE A 1 105 ? 6.229 2.028 5.591 1.00 96.69 105 ILE A C 1
ATOM 813 O O . ILE A 1 105 ? 5.179 2.442 6.085 1.00 96.69 105 ILE A O 1
ATOM 817 N N . CYS A 1 106 ? 6.636 0.764 5.727 1.00 97.88 106 CYS A N 1
ATOM 818 C CA . CYS A 1 106 ? 5.880 -0.255 6.457 1.00 97.88 106 CYS A CA 1
ATOM 819 C C . CYS A 1 106 ? 5.522 0.220 7.871 1.00 97.88 106 CYS A C 1
ATOM 821 O O . CYS A 1 106 ? 4.346 0.349 8.232 1.00 97.88 106 CYS A O 1
ATOM 823 N N . ARG A 1 107 ? 6.536 0.610 8.650 1.00 97.19 107 ARG A N 1
ATOM 824 C CA . ARG A 1 107 ? 6.340 1.108 10.014 1.00 97.19 107 ARG A CA 1
ATOM 825 C C . ARG A 1 107 ? 5.498 2.380 10.044 1.00 97.19 107 ARG A C 1
ATOM 827 O O . ARG A 1 107 ? 4.653 2.524 10.929 1.00 97.19 107 ARG A O 1
ATOM 834 N N . LYS A 1 108 ? 5.721 3.317 9.118 1.00 96.44 108 LYS A N 1
ATOM 835 C CA . LYS A 1 108 ? 5.017 4.605 9.086 1.00 96.44 108 LYS A CA 1
ATOM 836 C C . LYS A 1 108 ? 3.528 4.426 8.805 1.00 96.44 108 LYS A C 1
ATOM 838 O O . LYS A 1 108 ? 2.723 5.033 9.507 1.00 96.44 108 LYS A O 1
ATOM 843 N N . VAL A 1 109 ? 3.175 3.599 7.822 1.00 97.31 109 VAL A N 1
ATOM 844 C CA . VAL A 1 109 ? 1.786 3.328 7.429 1.00 97.31 109 VAL A CA 1
ATOM 845 C C . VAL A 1 109 ? 1.044 2.598 8.546 1.00 97.31 109 VAL A C 1
ATOM 847 O O . VAL A 1 109 ? -0.012 3.062 8.976 1.00 97.31 109 VAL A O 1
ATOM 850 N N . LEU A 1 110 ? 1.615 1.512 9.075 1.00 98.06 110 LEU A N 1
ATOM 851 C CA . LEU A 1 110 ? 0.962 0.690 10.101 1.00 98.06 110 LEU A CA 1
ATOM 852 C C . LEU A 1 110 ? 0.713 1.439 11.419 1.00 98.06 110 LEU A C 1
ATOM 854 O O . LEU A 1 110 ? -0.266 1.168 12.113 1.00 98.06 110 LEU A O 1
ATOM 858 N N . ASN A 1 111 ? 1.561 2.416 11.752 1.00 96.94 111 ASN A N 1
ATOM 859 C CA . ASN A 1 111 ? 1.450 3.202 12.984 1.00 96.94 111 ASN A CA 1
ATOM 860 C C . ASN A 1 111 ? 0.751 4.560 12.800 1.00 96.94 111 ASN A C 1
ATOM 862 O O . ASN A 1 111 ? 0.602 5.306 13.770 1.00 96.94 111 ASN A O 1
ATOM 866 N N . MET A 1 112 ? 0.322 4.916 11.585 1.00 95.19 112 MET A N 1
ATOM 867 C CA . MET A 1 112 ? -0.320 6.208 11.341 1.00 95.19 112 MET A CA 1
ATOM 868 C C . MET A 1 112 ? -1.680 6.276 12.046 1.00 95.19 112 MET A C 1
ATOM 870 O O . MET A 1 112 ? -2.544 5.432 11.823 1.00 95.19 112 MET A O 1
ATOM 874 N N . ARG A 1 113 ? -1.881 7.291 12.895 1.00 94.62 113 ARG A N 1
ATOM 875 C CA . ARG A 1 113 ? -3.080 7.441 13.738 1.00 94.62 113 ARG A CA 1
ATOM 876 C C . ARG A 1 113 ? -4.223 8.108 12.968 1.00 94.62 113 ARG A C 1
ATOM 878 O O . ARG A 1 113 ? -4.530 9.274 13.193 1.00 94.62 113 ARG A O 1
ATOM 885 N N . LEU A 1 114 ? -4.793 7.377 12.012 1.00 92.75 114 LEU A N 1
ATOM 886 C CA . LEU A 1 114 ? -5.808 7.874 11.073 1.00 92.75 114 LEU A CA 1
ATOM 887 C C . LEU A 1 114 ? -7.257 7.606 11.490 1.00 92.75 114 LEU A C 1
ATOM 889 O O . LEU A 1 114 ? -8.182 8.071 10.825 1.00 92.75 114 LEU A O 1
ATOM 893 N N . PHE A 1 115 ? -7.474 6.834 12.553 1.00 92.50 115 PHE A N 1
ATOM 894 C CA . PHE A 1 115 ? -8.805 6.401 12.959 1.00 92.50 115 PHE A CA 1
ATOM 895 C C . PHE A 1 115 ? -9.252 7.093 14.250 1.00 92.50 115 PHE A C 1
ATOM 897 O O . PHE A 1 115 ? -8.427 7.326 15.143 1.00 92.50 115 PHE A O 1
ATOM 904 N N . PRO A 1 116 ? -10.554 7.400 14.374 1.00 91.25 116 PRO A N 1
ATOM 905 C CA . PRO A 1 116 ? -11.080 8.037 15.563 1.00 91.25 116 PRO A CA 1
ATOM 906 C C . PRO A 1 116 ? -11.119 7.066 16.743 1.00 91.25 116 PRO A C 1
ATOM 908 O O . PRO A 1 116 ? -11.280 5.849 16.589 1.00 91.25 116 PRO A O 1
ATOM 911 N N . ASN A 1 117 ? -11.020 7.627 17.939 1.00 90.31 117 ASN A N 1
ATOM 912 C CA . ASN A 1 117 ? -11.282 6.924 19.182 1.00 90.31 117 ASN A CA 1
ATOM 913 C C . ASN A 1 117 ? -12.718 7.208 19.624 1.00 90.31 117 ASN A C 1
ATOM 915 O O . ASN A 1 117 ? -13.050 8.335 19.980 1.00 90.31 117 ASN A O 1
ATOM 919 N N . GLU A 1 118 ? -13.560 6.178 19.595 1.00 87.12 118 GLU A N 1
ATOM 920 C CA . GLU A 1 118 ? -14.982 6.271 19.948 1.00 87.12 118 GLU A CA 1
ATOM 921 C C . GLU A 1 118 ? -15.191 6.597 21.433 1.00 87.12 118 GLU A C 1
ATOM 923 O O . GLU A 1 118 ? -16.140 7.296 21.772 1.00 87.12 118 GLU A O 1
ATOM 928 N N . ASN A 1 119 ? -14.266 6.189 22.307 1.00 88.75 119 ASN A N 1
ATOM 929 C CA . ASN A 1 119 ? -14.356 6.448 23.745 1.00 88.75 119 ASN A CA 1
ATOM 930 C C . ASN A 1 119 ? -13.975 7.890 24.104 1.00 88.75 119 ASN A C 1
ATOM 932 O O . ASN A 1 119 ? -14.522 8.457 25.044 1.00 88.75 119 ASN A O 1
ATOM 936 N N . THR A 1 120 ? -13.012 8.484 23.389 1.00 88.75 120 THR A N 1
ATOM 937 C CA . THR A 1 120 ? -12.497 9.834 23.701 1.00 88.75 120 THR A CA 1
ATOM 938 C C . THR A 1 120 ? -12.985 10.922 22.746 1.00 88.75 120 THR A C 1
ATOM 940 O O . THR A 1 120 ? -12.760 12.102 23.005 1.00 88.75 120 THR A O 1
ATOM 943 N N . GLY A 1 121 ? -13.607 10.553 21.623 1.00 84.69 121 GLY A N 1
ATOM 944 C CA . GLY A 1 121 ? -14.044 11.473 20.570 1.00 84.69 121 GLY A CA 1
ATOM 945 C C . GLY A 1 121 ? -12.910 12.081 19.733 1.00 84.69 121 GLY A C 1
ATOM 946 O O . GLY A 1 121 ? -13.170 12.902 18.854 1.00 84.69 121 GLY A O 1
ATOM 947 N N . LYS A 1 122 ? -11.644 11.709 19.969 1.00 87.44 122 LYS A N 1
ATOM 948 C CA . LYS A 1 122 ? -10.499 12.231 19.205 1.00 87.44 122 LYS A CA 1
ATOM 949 C C . LYS A 1 122 ? -10.500 11.678 17.780 1.00 87.44 122 LYS A C 1
ATOM 951 O O . LYS A 1 122 ? -10.483 10.466 17.595 1.00 87.44 122 LYS A O 1
ATOM 956 N N . ALA A 1 123 ? -10.445 12.562 16.780 1.00 85.31 123 ALA A N 1
ATOM 957 C CA . ALA A 1 123 ? -10.493 12.188 15.362 1.00 85.31 123 ALA A CA 1
ATOM 958 C C . ALA A 1 123 ? -9.234 11.448 14.850 1.00 85.31 123 ALA A C 1
ATOM 960 O O . ALA A 1 123 ? -9.345 10.618 13.95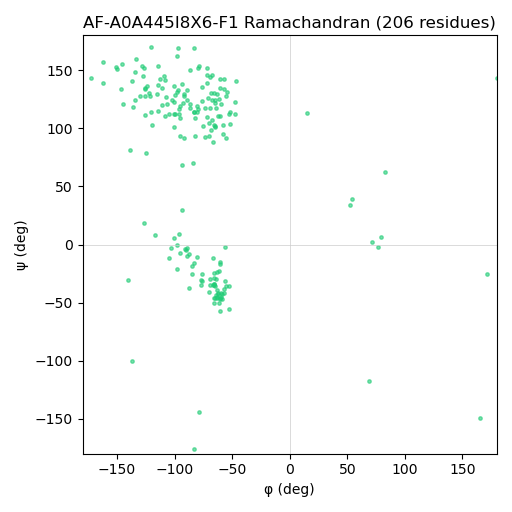2 1.00 85.31 123 ALA A O 1
ATOM 961 N N . TRP A 1 124 ? -8.059 11.720 15.434 1.00 89.62 124 TRP A N 1
ATOM 962 C CA . TRP A 1 124 ? -6.747 11.210 14.999 1.00 89.62 124 TRP A CA 1
ATOM 963 C C . TRP A 1 124 ? -6.026 10.493 16.145 1.00 89.62 124 TRP A C 1
ATOM 965 O O . TRP A 1 124 ? -5.178 11.084 16.819 1.00 89.62 124 TRP A O 1
ATOM 975 N N . ASP A 1 125 ? -6.396 9.243 16.432 1.00 92.56 125 ASP A N 1
ATOM 976 C CA . ASP A 1 125 ? -5.966 8.603 17.685 1.00 92.56 125 ASP A CA 1
ATOM 977 C C . ASP A 1 125 ? -5.591 7.122 17.552 1.00 92.56 125 ASP A C 1
ATOM 979 O O . ASP A 1 125 ? -4.685 6.658 18.245 1.00 92.56 125 ASP A O 1
ATOM 983 N N . HIS A 1 126 ? -6.205 6.382 16.635 1.00 95.69 126 HIS A N 1
ATOM 984 C CA . HIS A 1 126 ? -5.891 4.973 16.436 1.00 95.69 126 HIS A CA 1
ATOM 985 C C . HIS A 1 126 ? -5.221 4.694 15.103 1.00 95.69 126 HIS A C 1
ATOM 987 O O . HIS A 1 126 ? -5.552 5.307 14.087 1.00 95.69 126 HIS A O 1
ATOM 993 N N . SER A 1 127 ? -4.272 3.761 15.113 1.00 96.81 127 SER A N 1
ATOM 994 C CA . SER A 1 127 ? -3.710 3.194 13.892 1.00 96.81 127 SER A CA 1
ATOM 995 C C . SER A 1 127 ? -4.577 2.072 13.324 1.00 96.81 127 SER A C 1
ATOM 997 O O . SER A 1 127 ? -5.496 1.586 13.987 1.00 96.81 127 SER A O 1
ATOM 999 N N . VAL A 1 128 ? -4.274 1.650 12.091 1.00 96.94 128 VAL A N 1
ATOM 1000 C CA . VAL A 1 128 ? -4.948 0.505 11.454 1.00 96.94 128 VAL A CA 1
ATOM 1001 C C . VAL A 1 128 ? -4.811 -0.760 12.305 1.00 96.94 128 VAL A C 1
ATOM 1003 O O . VAL A 1 128 ? -5.783 -1.489 12.487 1.00 96.94 128 VAL A O 1
ATOM 1006 N N . MET A 1 129 ? -3.639 -0.942 12.928 1.00 97.81 129 MET A N 1
ATOM 1007 C CA . MET A 1 129 ? -3.362 -2.072 13.810 1.00 97.81 129 MET A CA 1
ATOM 1008 C C . MET A 1 129 ? -4.243 -2.043 15.057 1.00 97.81 129 MET A C 1
ATOM 1010 O O . MET A 1 129 ? -4.846 -3.047 15.409 1.00 97.81 129 MET A O 1
ATOM 1014 N N . GLN A 1 130 ? -4.365 -0.880 15.705 1.00 96.62 130 GLN A N 1
ATOM 1015 C CA . GLN A 1 130 ? -5.157 -0.733 16.932 1.00 96.62 130 GLN A CA 1
ATOM 1016 C C . GLN A 1 130 ? -6.659 -0.943 16.707 1.00 96.62 130 GLN A C 1
ATOM 1018 O O . GLN A 1 130 ? -7.370 -1.296 17.643 1.00 96.62 130 GLN A O 1
ATOM 1023 N N . LYS A 1 131 ? -7.144 -0.722 15.480 1.00 95.94 131 LYS A N 1
ATOM 1024 C CA . LYS A 1 131 ? -8.533 -0.990 15.087 1.00 95.94 131 LYS A CA 1
ATOM 1025 C C . LYS A 1 131 ? -8.764 -2.408 14.560 1.00 95.94 131 LYS A C 1
ATOM 1027 O O . LYS A 1 131 ? -9.907 -2.744 14.278 1.00 95.94 131 LYS A O 1
ATOM 1032 N N . ASN A 1 132 ? -7.722 -3.233 14.440 1.00 97.12 132 ASN A N 1
ATOM 1033 C CA . ASN A 1 132 ? -7.805 -4.538 13.780 1.00 97.12 132 ASN A CA 1
ATOM 1034 C C . ASN A 1 132 ? -8.376 -4.458 12.352 1.00 97.12 132 ASN A C 1
ATOM 1036 O O . ASN A 1 132 ? -9.180 -5.287 11.933 1.00 97.12 132 ASN A O 1
ATOM 1040 N N . TYR A 1 133 ? -7.982 -3.414 11.625 1.00 97.50 133 TYR A N 1
ATOM 1041 C CA . TYR A 1 133 ? -8.443 -3.125 10.271 1.00 97.50 133 TYR A CA 1
ATOM 1042 C C . TYR A 1 133 ? -7.463 -3.629 9.212 1.00 97.50 133 TYR A C 1
ATOM 1044 O O . TYR A 1 133 ? -6.343 -4.032 9.510 1.00 97.50 133 TYR A O 1
ATOM 1052 N N . GLN A 1 134 ? -7.892 -3.612 7.954 1.00 98.44 134 GLN A N 1
ATOM 1053 C CA . GLN A 1 134 ? -7.140 -4.201 6.848 1.00 98.44 134 GLN A CA 1
ATOM 1054 C C . GLN A 1 134 ? -6.315 -3.161 6.077 1.00 98.44 134 GLN A C 1
ATOM 1056 O O . GLN A 1 134 ? -6.551 -1.953 6.157 1.00 98.44 134 GLN A O 1
ATOM 1061 N N . VAL A 1 135 ? -5.332 -3.628 5.310 1.00 98.44 135 VAL A N 1
ATOM 1062 C CA . VAL A 1 135 ? -4.516 -2.792 4.422 1.00 98.44 135 VAL A CA 1
ATOM 1063 C C . VAL A 1 135 ? -4.483 -3.425 3.039 1.00 98.44 135 VAL A C 1
ATOM 1065 O O . VAL A 1 135 ? -4.134 -4.593 2.908 1.00 98.44 135 VAL A O 1
ATOM 1068 N N . LEU A 1 136 ? -4.811 -2.644 2.013 1.00 98.44 136 LEU A N 1
ATOM 1069 C CA . LEU A 1 136 ? -4.700 -3.026 0.611 1.00 98.44 136 LEU A CA 1
ATOM 1070 C C . LEU A 1 136 ? -3.549 -2.250 -0.033 1.00 98.44 136 LEU A C 1
ATOM 1072 O O . LEU A 1 136 ? -3.635 -1.035 -0.211 1.00 98.44 136 LEU A O 1
ATOM 1076 N N . LEU A 1 137 ? -2.475 -2.956 -0.375 1.00 98.19 137 LEU A N 1
ATOM 1077 C CA . LEU A 1 137 ? -1.308 -2.414 -1.063 1.00 98.19 137 LEU A CA 1
ATOM 1078 C C . LEU A 1 137 ? -1.498 -2.513 -2.584 1.00 98.19 137 LEU A C 1
ATOM 1080 O O . LEU A 1 137 ? -1.872 -3.561 -3.113 1.00 98.19 137 LEU A O 1
ATOM 1084 N N . VAL A 1 138 ? -1.210 -1.430 -3.306 1.00 97.06 138 VAL A N 1
ATOM 1085 C CA . VAL A 1 138 ? -1.233 -1.405 -4.775 1.00 97.06 138 VAL A CA 1
ATOM 1086 C C . VAL A 1 138 ? 0.016 -0.701 -5.294 1.00 97.06 138 VAL A C 1
ATOM 1088 O O . VAL A 1 138 ? 0.288 0.448 -4.950 1.00 97.06 138 VAL A O 1
ATOM 1091 N N . SER A 1 139 ? 0.783 -1.373 -6.153 1.00 95.81 139 SER A N 1
ATOM 1092 C CA . SER A 1 139 ? 1.949 -0.778 -6.815 1.00 95.81 139 SER A CA 1
ATOM 1093 C C . SER A 1 139 ? 1.530 0.358 -7.761 1.00 95.81 139 SER A C 1
ATOM 1095 O O . SER A 1 139 ? 0.744 0.127 -8.680 1.00 95.81 139 SER A O 1
ATOM 1097 N N . GLN A 1 140 ? 2.089 1.558 -7.589 1.00 95.31 140 GLN A N 1
ATOM 1098 C CA . GLN A 1 140 ? 1.729 2.774 -8.323 1.00 95.31 140 GLN A CA 1
ATOM 1099 C C . GLN A 1 140 ? 2.967 3.599 -8.724 1.00 95.31 140 GLN A C 1
ATOM 1101 O O . GLN A 1 140 ? 3.307 4.611 -8.111 1.00 95.31 140 GLN A O 1
ATOM 1106 N N . PHE A 1 141 ? 3.631 3.211 -9.817 1.00 93.00 141 PHE A N 1
ATOM 1107 C CA . PHE A 1 141 ? 4.820 3.922 -10.320 1.00 93.00 141 PHE A CA 1
ATOM 1108 C C . PHE A 1 141 ? 4.528 5.370 -10.761 1.00 93.00 141 PHE A C 1
ATOM 1110 O O . PHE A 1 141 ? 5.416 6.224 -10.746 1.00 93.00 141 PHE A O 1
ATOM 1117 N N . THR A 1 142 ? 3.273 5.682 -11.107 1.00 91.38 142 THR A N 1
ATOM 1118 C CA . THR A 1 142 ? 2.877 7.024 -11.564 1.00 91.38 142 THR A CA 1
ATOM 1119 C C . THR A 1 142 ? 2.992 8.093 -10.482 1.00 91.38 142 THR A C 1
ATOM 1121 O O . THR A 1 142 ? 2.946 9.277 -10.807 1.00 91.38 142 THR A O 1
ATOM 1124 N N . LEU A 1 143 ? 3.190 7.710 -9.213 1.00 91.75 143 LEU A N 1
ATOM 1125 C CA . LEU A 1 143 ? 3.514 8.650 -8.138 1.00 91.75 143 LEU A CA 1
ATOM 1126 C C . LEU A 1 143 ? 4.826 9.406 -8.385 1.00 91.75 143 LEU A C 1
ATOM 1128 O O . LEU A 1 143 ? 5.048 10.449 -7.773 1.00 91.75 143 LEU A O 1
ATOM 1132 N N . TYR A 1 144 ? 5.676 8.921 -9.291 1.00 90.50 144 TYR A N 1
ATOM 1133 C CA . TYR A 1 144 ? 6.880 9.612 -9.758 1.00 90.50 144 TYR A CA 1
ATOM 1134 C C . TYR A 1 144 ? 6.695 10.382 -11.064 1.00 90.50 144 TYR A C 1
ATOM 1136 O O . TYR A 1 144 ? 7.672 10.865 -11.633 1.00 90.50 144 TYR A O 1
ATOM 1144 N N . GLY A 1 145 ? 5.458 10.513 -11.540 1.00 87.62 145 GLY A N 1
ATOM 1145 C CA . GLY A 1 145 ? 5.149 11.294 -12.724 1.00 87.62 145 GLY A CA 1
ATOM 1146 C C . GLY A 1 145 ? 5.527 12.756 -12.534 1.00 87.62 145 GLY A C 1
ATOM 1147 O O . GLY A 1 145 ? 5.062 13.417 -11.605 1.00 87.62 145 GLY A O 1
ATOM 1148 N N . PHE A 1 146 ? 6.337 13.279 -13.443 1.00 86.94 146 PHE A N 1
ATOM 1149 C CA . PHE A 1 146 ? 6.501 14.715 -13.627 1.00 86.94 146 PHE A CA 1
ATOM 1150 C C . PHE A 1 146 ? 6.254 15.057 -15.095 1.00 86.94 146 PHE A C 1
ATOM 1152 O O . PHE A 1 146 ? 6.413 14.223 -15.985 1.00 86.94 146 PHE A O 1
ATOM 1159 N N . LEU A 1 147 ? 5.804 16.280 -15.352 1.00 89.00 147 LEU A N 1
ATOM 1160 C CA . LEU A 1 147 ? 5.384 16.683 -16.686 1.00 89.00 147 LEU A CA 1
ATOM 1161 C C . LEU A 1 147 ? 6.552 17.319 -17.446 1.00 89.00 147 LEU A C 1
ATOM 1163 O O . LEU A 1 147 ? 7.117 18.325 -17.015 1.00 89.00 147 LEU A O 1
ATOM 1167 N N . LYS A 1 148 ? 6.899 16.744 -18.600 1.00 87.12 148 LYS A N 1
ATOM 1168 C CA . LYS A 1 148 ? 7.720 17.396 -19.627 1.00 87.12 148 LYS A CA 1
ATOM 1169 C C . LYS A 1 148 ? 6.762 18.011 -20.648 1.00 87.12 148 LYS A C 1
ATOM 1171 O O . LYS A 1 148 ? 6.273 17.329 -21.549 1.00 87.12 148 LYS A O 1
ATOM 1176 N N . GLY A 1 149 ? 6.423 19.287 -20.452 1.00 89.81 149 GLY A N 1
ATOM 1177 C CA . GLY A 1 149 ? 5.281 19.909 -21.131 1.00 89.81 149 GLY A CA 1
ATOM 1178 C C . GLY A 1 149 ? 3.974 19.317 -20.600 1.00 89.81 149 GLY A C 1
ATOM 1179 O O . GLY A 1 149 ? 3.721 19.409 -19.406 1.00 89.81 149 GLY A O 1
ATOM 1180 N N . ASN A 1 150 ? 3.191 18.660 -21.461 1.00 91.19 150 ASN A N 1
ATOM 1181 C CA . ASN A 1 150 ? 1.969 17.933 -21.074 1.00 91.19 150 ASN A CA 1
ATOM 1182 C C . ASN A 1 150 ? 2.161 16.407 -21.017 1.00 91.19 150 ASN A C 1
ATOM 1184 O O . ASN A 1 150 ? 1.232 15.679 -20.677 1.00 91.19 150 ASN A O 1
ATOM 1188 N N . LYS A 1 151 ? 3.353 15.903 -21.369 1.00 92.31 151 LYS A N 1
ATOM 1189 C CA . LYS A 1 151 ? 3.649 14.469 -21.361 1.00 92.31 151 LYS A CA 1
ATOM 1190 C C . LYS A 1 151 ? 4.182 14.058 -19.985 1.00 92.31 151 LYS A C 1
ATOM 1192 O O . LYS A 1 151 ? 5.187 14.628 -19.550 1.00 92.31 151 LYS A O 1
ATOM 1197 N N . PRO A 1 152 ? 3.572 13.069 -19.313 1.00 90.38 152 PRO A N 1
ATOM 1198 C CA . PRO A 1 152 ? 4.129 12.530 -18.087 1.00 90.38 152 PRO A CA 1
ATOM 1199 C C . PRO A 1 152 ? 5.375 11.688 -18.382 1.00 90.38 152 PRO A C 1
ATOM 1201 O O . PRO A 1 152 ? 5.428 10.926 -19.350 1.00 90.38 152 PRO A O 1
ATOM 1204 N N . ASP A 1 153 ? 6.379 11.845 -17.532 1.00 90.62 153 ASP A N 1
ATOM 1205 C CA . ASP A 1 153 ? 7.629 11.103 -17.541 1.00 90.62 153 ASP A CA 1
ATOM 1206 C C . ASP A 1 153 ? 7.821 10.442 -16.169 1.00 90.62 153 ASP A C 1
ATOM 1208 O O . ASP A 1 153 ? 7.565 11.053 -15.129 1.00 90.62 153 ASP A O 1
ATOM 1212 N N . PHE A 1 154 ? 8.240 9.177 -16.188 1.00 91.56 154 PHE A N 1
ATOM 1213 C CA . PHE A 1 154 ? 8.353 8.312 -15.017 1.00 91.56 154 PHE A CA 1
ATOM 1214 C C . PHE A 1 154 ? 9.750 7.693 -14.871 1.00 91.56 154 PHE A C 1
ATOM 1216 O O . PHE A 1 154 ? 9.897 6.694 -14.177 1.00 91.56 154 PHE A O 1
ATOM 1223 N N . HIS A 1 155 ? 10.778 8.249 -15.524 1.00 90.00 155 HIS A N 1
ATOM 1224 C CA . HIS A 1 155 ? 12.116 7.639 -15.595 1.00 90.00 155 HIS A CA 1
ATOM 1225 C C . HIS A 1 155 ? 12.809 7.427 -14.238 1.00 90.00 155 HIS A C 1
ATOM 1227 O O . HIS A 1 155 ? 13.797 6.705 -14.178 1.00 90.00 155 HIS A O 1
ATOM 1233 N N . VAL A 1 156 ? 12.328 8.067 -13.168 1.00 92.19 156 VAL A N 1
ATOM 1234 C CA . VAL A 1 156 ? 12.878 7.918 -11.811 1.00 92.19 156 VAL A CA 1
ATOM 1235 C C . VAL A 1 156 ? 12.231 6.772 -11.018 1.00 92.19 156 VAL A C 1
ATOM 1237 O O . VAL A 1 156 ? 12.708 6.419 -9.941 1.00 92.19 156 VAL A O 1
ATOM 1240 N N . ALA A 1 157 ? 11.139 6.190 -11.523 1.00 93.75 157 ALA A N 1
ATOM 1241 C CA . ALA A 1 157 ? 10.544 5.001 -10.927 1.00 93.75 157 ALA A CA 1
ATOM 1242 C C . ALA A 1 157 ? 11.430 3.776 -11.181 1.00 93.75 157 ALA A C 1
ATOM 1244 O O . ALA A 1 157 ? 12.033 3.645 -12.248 1.00 93.75 157 ALA A O 1
ATOM 1245 N N . MET A 1 158 ? 11.468 2.855 -10.219 1.00 95.50 158 MET A N 1
ATOM 1246 C CA . MET A 1 158 ? 12.225 1.617 -10.359 1.00 95.50 158 MET A CA 1
ATOM 1247 C C . MET A 1 158 ? 11.719 0.795 -11.553 1.00 95.50 158 MET A C 1
ATOM 1249 O O . MET A 1 158 ? 10.514 0.596 -11.726 1.00 95.50 158 MET A O 1
ATOM 1253 N N . ALA A 1 159 ? 12.647 0.283 -12.366 1.00 95.19 159 ALA A N 1
ATOM 1254 C CA . ALA A 1 159 ? 12.311 -0.550 -13.521 1.00 95.19 159 ALA A CA 1
ATOM 1255 C C . ALA A 1 159 ? 11.487 -1.799 -13.118 1.00 95.19 159 ALA A C 1
ATOM 1257 O O . ALA A 1 159 ? 11.801 -2.415 -12.094 1.00 95.19 159 ALA A O 1
ATOM 1258 N N . PRO A 1 160 ? 10.493 -2.244 -13.918 1.00 94.44 160 PRO A N 1
ATOM 1259 C CA . PRO A 1 160 ? 9.565 -3.322 -13.546 1.00 94.44 160 PRO A CA 1
ATOM 1260 C C . PRO A 1 160 ? 10.228 -4.627 -13.084 1.00 94.44 160 PRO A C 1
ATOM 1262 O O . PRO A 1 160 ? 9.733 -5.284 -12.171 1.00 94.44 160 PRO A O 1
ATOM 1265 N N . GLN A 1 161 ? 11.365 -4.988 -13.686 1.00 95.88 161 GLN A N 1
ATOM 1266 C CA . GLN A 1 161 ? 12.119 -6.205 -13.377 1.00 95.88 161 GLN A CA 1
ATOM 1267 C C . GLN A 1 161 ? 12.679 -6.188 -11.949 1.00 95.88 161 GLN A C 1
ATOM 1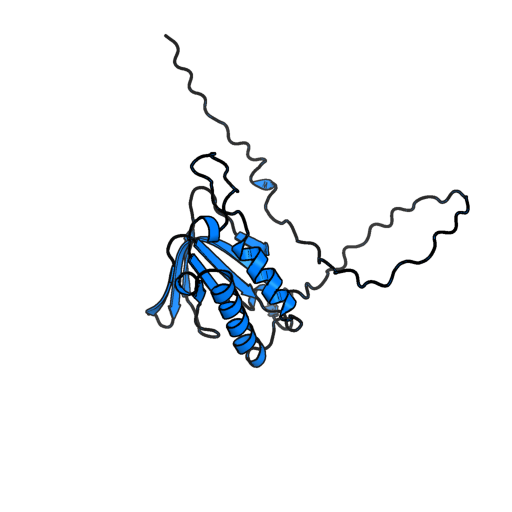269 O O . GLN A 1 161 ? 12.709 -7.229 -11.300 1.00 95.88 161 GLN A O 1
ATOM 1274 N N . ARG A 1 162 ? 13.086 -5.012 -11.452 1.00 96.38 162 ARG A N 1
ATOM 1275 C CA . ARG A 1 162 ? 13.524 -4.820 -10.060 1.00 96.38 162 ARG A CA 1
ATOM 1276 C C . ARG A 1 162 ? 12.351 -4.510 -9.133 1.00 96.38 162 ARG A C 1
ATOM 1278 O O . ARG A 1 162 ? 12.298 -5.024 -8.022 1.00 96.38 162 ARG A O 1
ATOM 1285 N N . ALA A 1 163 ? 11.380 -3.734 -9.609 1.00 96.25 163 ALA A N 1
ATOM 1286 C CA . ALA A 1 163 ? 10.238 -3.300 -8.815 1.00 96.25 163 ALA A CA 1
ATOM 1287 C C . ALA A 1 163 ? 9.317 -4.458 -8.411 1.00 96.25 163 ALA A C 1
ATOM 1289 O O . ALA A 1 163 ? 8.792 -4.437 -7.305 1.00 96.25 163 ALA A O 1
ATOM 1290 N N . LYS A 1 164 ? 9.137 -5.485 -9.256 1.00 96.88 164 LYS A N 1
ATOM 1291 C CA . LYS A 1 164 ? 8.293 -6.648 -8.932 1.00 96.88 164 LYS A CA 1
ATOM 1292 C C . LYS A 1 164 ? 8.777 -7.418 -7.688 1.00 96.88 164 LYS A C 1
ATOM 1294 O O . LYS A 1 164 ? 7.985 -7.549 -6.755 1.00 96.88 164 LYS A O 1
ATOM 1299 N N . PRO A 1 165 ? 10.029 -7.921 -7.625 1.00 97.69 165 PRO A N 1
ATOM 1300 C CA . PRO A 1 165 ? 10.519 -8.598 -6.424 1.00 97.69 165 PRO A CA 1
ATOM 1301 C C . PRO A 1 165 ? 10.640 -7.649 -5.225 1.00 97.69 165 PRO A C 1
ATOM 1303 O O . PRO A 1 165 ? 10.354 -8.057 -4.103 1.00 97.69 165 PRO A O 1
ATOM 1306 N N . PHE A 1 166 ? 10.988 -6.377 -5.448 1.00 97.94 166 PHE A N 1
ATOM 1307 C CA . PHE A 1 166 ? 11.044 -5.384 -4.373 1.00 97.94 166 PHE A CA 1
ATOM 1308 C C . PHE A 1 166 ? 9.661 -5.153 -3.744 1.00 97.94 166 PHE A C 1
ATOM 1310 O O . PHE A 1 166 ? 9.512 -5.158 -2.525 1.00 97.94 166 PHE A O 1
ATOM 1317 N N . TYR A 1 167 ? 8.626 -4.994 -4.571 1.00 98.06 167 TYR A N 1
ATOM 1318 C CA . TYR A 1 167 ? 7.250 -4.836 -4.115 1.00 98.06 167 TYR A CA 1
ATOM 1319 C C . TYR A 1 167 ? 6.758 -6.071 -3.354 1.00 98.06 167 TYR A C 1
ATOM 1321 O O . TYR A 1 167 ? 6.149 -5.921 -2.301 1.00 98.06 167 TYR A O 1
ATOM 1329 N N . ALA A 1 168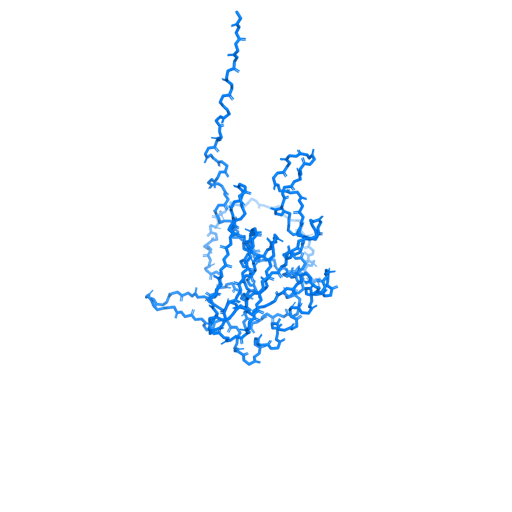 ? 7.063 -7.281 -3.832 1.00 97.88 168 ALA A N 1
ATOM 1330 C CA . ALA A 1 168 ? 6.724 -8.509 -3.111 1.00 97.88 168 ALA A CA 1
ATOM 1331 C C . ALA A 1 168 ? 7.366 -8.545 -1.710 1.00 97.88 168 ALA A C 1
ATOM 1333 O O . ALA A 1 168 ? 6.666 -8.757 -0.723 1.00 97.88 168 ALA A O 1
ATOM 1334 N N . SER A 1 169 ? 8.661 -8.216 -1.612 1.00 98.12 169 SER A N 1
ATOM 1335 C CA . SER A 1 169 ? 9.367 -8.068 -0.328 1.00 98.12 169 SER A CA 1
ATOM 1336 C C . SER A 1 169 ? 8.701 -7.030 0.582 1.00 98.12 169 SER A C 1
ATOM 1338 O O . SER A 1 169 ? 8.516 -7.271 1.774 1.00 98.12 169 SER A O 1
ATOM 1340 N N . LEU A 1 170 ? 8.266 -5.890 0.032 1.00 97.88 170 LEU A N 1
ATOM 1341 C CA . LEU A 1 170 ? 7.523 -4.884 0.791 1.00 97.88 170 LEU A CA 1
ATOM 1342 C C . LEU A 1 170 ? 6.207 -5.446 1.349 1.00 97.88 170 LEU A C 1
ATOM 1344 O O . LEU A 1 170 ? 5.922 -5.247 2.527 1.00 97.88 170 LEU A O 1
ATOM 1348 N N . VAL A 1 171 ? 5.415 -6.152 0.538 1.00 98.31 171 VAL A N 1
ATOM 1349 C CA . VAL A 1 171 ? 4.156 -6.770 0.989 1.00 98.31 171 VAL A CA 1
ATOM 1350 C C . VAL A 1 171 ? 4.418 -7.758 2.132 1.00 98.31 171 VAL A C 1
ATOM 1352 O O . VAL A 1 171 ? 3.710 -7.731 3.141 1.00 98.31 171 VAL A O 1
ATOM 1355 N N . ASP A 1 172 ? 5.466 -8.574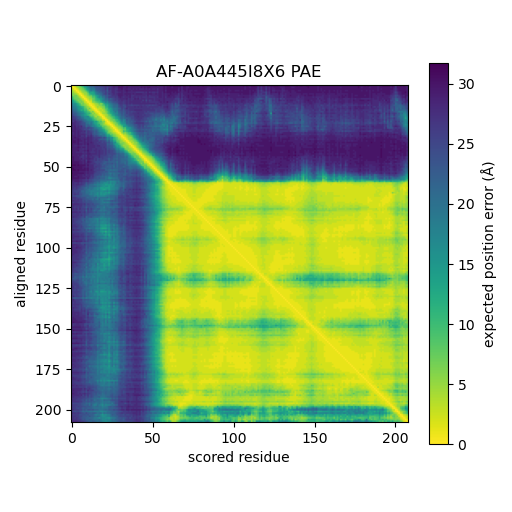 2.031 1.00 98.31 172 ASP A N 1
ATOM 1356 C CA . ASP A 1 172 ? 5.825 -9.534 3.078 1.00 98.31 172 ASP A CA 1
ATOM 1357 C C . ASP A 1 172 ? 6.280 -8.845 4.373 1.00 98.31 172 ASP A C 1
ATOM 1359 O O . ASP A 1 172 ? 5.921 -9.287 5.465 1.00 98.31 172 ASP A O 1
ATOM 1363 N N . ARG A 1 173 ? 6.972 -7.700 4.288 1.00 98.31 173 ARG A N 1
ATOM 1364 C CA . ARG A 1 173 ? 7.285 -6.870 5.469 1.00 98.31 173 ARG A CA 1
ATOM 1365 C C . ARG A 1 173 ? 6.019 -6.404 6.187 1.00 98.31 173 ARG A C 1
ATOM 1367 O O . ARG A 1 173 ? 5.973 -6.457 7.413 1.00 98.31 173 ARG A O 1
ATOM 1374 N N . PHE A 1 174 ? 4.985 -5.984 5.453 1.00 98.50 174 PHE A N 1
ATOM 1375 C CA . PHE A 1 174 ? 3.692 -5.618 6.047 1.00 98.50 174 PHE A CA 1
ATOM 1376 C C . PHE A 1 174 ? 3.008 -6.817 6.712 1.00 98.50 174 PHE A C 1
ATOM 1378 O O . PHE A 1 174 ? 2.501 -6.682 7.827 1.00 98.50 174 PHE A O 1
ATOM 1385 N N . ARG A 1 175 ? 3.009 -7.986 6.054 1.00 98.31 175 ARG A N 1
ATOM 1386 C CA . ARG A 1 175 ? 2.430 -9.226 6.603 1.00 98.31 175 ARG A CA 1
ATOM 1387 C C . ARG A 1 175 ? 3.115 -9.626 7.911 1.00 98.31 175 ARG A C 1
ATOM 1389 O O . ARG A 1 175 ? 2.428 -9.901 8.889 1.00 98.31 175 ARG A O 1
ATOM 1396 N N . ASN A 1 176 ? 4.446 -9.576 7.944 1.00 98.00 176 ASN A N 1
ATOM 1397 C CA . ASN A 1 176 ? 5.254 -9.939 9.110 1.00 98.00 176 ASN A CA 1
ATOM 1398 C C . ASN A 1 176 ? 5.118 -8.945 10.272 1.00 98.00 176 ASN A C 1
ATOM 1400 O O . ASN A 1 176 ? 5.162 -9.343 11.432 1.00 98.00 176 ASN A O 1
ATOM 1404 N N . ALA A 1 177 ? 4.968 -7.651 9.978 1.00 97.88 177 ALA A N 1
ATOM 1405 C CA . ALA A 1 177 ? 4.883 -6.608 10.999 1.00 97.88 177 ALA A CA 1
ATOM 1406 C C . ALA A 1 177 ? 3.489 -6.465 11.636 1.00 97.88 177 ALA A C 1
ATOM 1408 O O . ALA A 1 177 ? 3.349 -5.732 12.617 1.00 97.88 177 ALA A O 1
ATOM 1409 N N . TYR A 1 178 ? 2.456 -7.107 11.078 1.00 97.50 178 TYR A N 1
ATOM 1410 C CA . TYR A 1 178 ? 1.084 -6.952 11.554 1.00 97.50 178 TYR A CA 1
ATOM 1411 C C . TYR A 1 178 ? 0.302 -8.271 11.643 1.00 97.50 178 TYR A C 1
ATOM 1413 O O . TYR A 1 178 ? 0.407 -8.982 12.636 1.00 97.50 178 TYR A O 1
ATOM 1421 N N . ASN A 1 179 ? -0.540 -8.561 10.656 1.00 94.62 179 ASN A N 1
ATOM 1422 C CA . ASN A 1 179 ? -1.314 -9.787 10.540 1.00 94.62 179 ASN A CA 1
ATOM 1423 C C . ASN A 1 179 ? -1.394 -10.110 9.050 1.00 94.62 179 ASN A C 1
ATOM 1425 O O . ASN A 1 179 ? -1.915 -9.305 8.274 1.00 94.62 179 ASN A O 1
ATOM 1429 N N . SER A 1 180 ? -0.893 -11.280 8.656 1.00 95.94 180 SER A N 1
ATOM 1430 C CA . SER A 1 180 ? -0.849 -11.713 7.260 1.00 95.94 180 SER A CA 1
ATOM 1431 C C . SER A 1 180 ? -2.215 -11.685 6.579 1.00 95.94 180 SER A C 1
ATOM 1433 O O . SER A 1 180 ? -2.300 -11.307 5.413 1.00 95.94 180 SER A O 1
ATOM 1435 N N . ASP A 1 181 ? -3.287 -12.008 7.304 1.00 96.38 181 ASP A N 1
ATOM 1436 C CA . ASP A 1 181 ? -4.639 -12.080 6.745 1.00 96.38 181 ASP A CA 1
ATOM 1437 C C . ASP A 1 181 ? -5.251 -10.696 6.515 1.00 96.38 181 ASP A C 1
ATOM 1439 O O . ASP A 1 181 ? -6.114 -10.526 5.646 1.00 96.38 181 ASP A O 1
ATOM 1443 N N . ALA A 1 182 ? -4.783 -9.699 7.271 1.00 97.31 182 ALA A N 1
ATOM 1444 C CA . ALA A 1 182 ? -5.225 -8.314 7.175 1.00 97.31 182 ALA A CA 1
ATOM 1445 C C . ALA A 1 182 ? -4.515 -7.534 6.055 1.00 97.31 182 ALA A C 1
ATOM 1447 O O . ALA A 1 182 ? -4.997 -6.470 5.663 1.00 97.31 182 ALA A O 1
ATOM 1448 N N . ILE A 1 183 ? -3.394 -8.047 5.534 1.00 98.50 183 ILE A N 1
ATOM 1449 C CA . ILE A 1 183 ? -2.644 -7.435 4.434 1.00 98.50 183 ILE A CA 1
ATOM 1450 C C . ILE A 1 183 ? -3.044 -8.081 3.110 1.00 98.50 183 ILE A C 1
ATOM 1452 O O . ILE A 1 183 ? -2.806 -9.265 2.865 1.00 98.50 183 ILE A O 1
ATOM 1456 N N . LYS A 1 184 ? -3.620 -7.270 2.230 1.00 98.25 184 LYS A N 1
ATOM 1457 C CA . LYS A 1 184 ? -4.010 -7.632 0.872 1.00 98.25 184 LYS A CA 1
ATOM 1458 C C . LYS A 1 184 ? -3.184 -6.842 -0.134 1.00 98.25 184 LYS A C 1
ATOM 1460 O O . LYS A 1 184 ? -2.736 -5.732 0.152 1.00 98.25 184 LYS A O 1
ATOM 1465 N N . ASP A 1 185 ? -3.002 -7.394 -1.322 1.00 97.25 185 ASP A N 1
ATOM 1466 C CA . ASP A 1 185 ? -2.297 -6.740 -2.417 1.00 97.25 185 ASP A CA 1
ATOM 1467 C C . ASP A 1 185 ? -3.058 -6.856 -3.742 1.00 97.25 185 ASP A C 1
ATOM 1469 O O . ASP A 1 185 ? -3.969 -7.672 -3.895 1.00 97.25 185 ASP A O 1
ATOM 1473 N N . GLY A 1 186 ? -2.732 -5.968 -4.681 1.00 93.12 186 GLY A N 1
ATOM 1474 C CA . GLY A 1 186 ? -3.147 -6.077 -6.078 1.00 93.12 186 GLY A CA 1
ATOM 1475 C C . GLY A 1 186 ? -2.235 -6.996 -6.900 1.00 93.12 186 GLY A C 1
ATOM 1476 O O . GLY A 1 186 ? -1.275 -7.573 -6.399 1.00 93.12 186 GLY A O 1
ATOM 1477 N N . VAL A 1 187 ? -2.491 -7.083 -8.207 1.00 91.44 187 VAL A N 1
ATOM 1478 C CA . VAL A 1 187 ? -1.658 -7.864 -9.136 1.00 91.44 187 VAL A CA 1
ATOM 1479 C C . VAL A 1 187 ? -0.633 -6.947 -9.801 1.00 91.44 187 VAL A C 1
ATOM 1481 O O . VAL A 1 187 ? -0.978 -6.116 -10.643 1.00 91.44 187 VAL A O 1
ATOM 1484 N N . PHE A 1 188 ? 0.642 -7.096 -9.433 1.00 91.00 188 PHE A N 1
ATOM 1485 C CA . PHE A 1 188 ? 1.720 -6.252 -9.956 1.00 91.00 188 PHE A CA 1
ATOM 1486 C C . PHE A 1 188 ? 1.764 -6.267 -11.493 1.00 91.00 188 PHE A C 1
ATOM 1488 O O . PHE A 1 188 ? 1.856 -7.325 -12.116 1.00 91.00 188 PHE A O 1
ATOM 1495 N N . GLY A 1 189 ? 1.756 -5.078 -12.100 1.00 84.81 189 GLY A N 1
ATOM 1496 C CA . GLY A 1 189 ? 1.852 -4.898 -13.552 1.00 84.81 189 GLY A CA 1
ATOM 1497 C C . GLY A 1 189 ? 0.570 -5.197 -14.337 1.00 84.81 189 GLY A C 1
ATOM 1498 O O . GLY A 1 189 ? 0.564 -5.003 -15.551 1.00 84.81 189 GLY A O 1
ATOM 1499 N N . ALA A 1 190 ? -0.513 -5.626 -13.683 1.00 86.75 190 ALA A N 1
ATOM 1500 C CA . ALA A 1 190 ? -1.807 -5.791 -14.337 1.00 86.75 190 ALA A CA 1
ATOM 1501 C C . ALA A 1 190 ? -2.533 -4.447 -14.504 1.00 86.75 190 ALA A C 1
ATOM 1503 O O . ALA A 1 190 ? -2.362 -3.516 -13.712 1.00 86.75 190 ALA A O 1
ATOM 1504 N N . MET A 1 191 ? -3.404 -4.365 -15.514 1.00 86.62 191 MET A N 1
ATOM 1505 C CA . MET A 1 191 ? -4.337 -3.248 -15.668 1.00 86.62 191 MET A CA 1
ATOM 1506 C C . MET A 1 191 ? -5.454 -3.382 -14.628 1.00 86.62 191 MET A C 1
ATOM 1508 O O . MET A 1 191 ? -6.448 -4.077 -14.837 1.00 86.62 191 MET A O 1
ATOM 1512 N N . MET A 1 192 ? -5.254 -2.738 -13.484 1.00 90.38 192 MET A N 1
ATOM 1513 C CA . MET A 1 192 ? -6.141 -2.830 -12.330 1.00 90.38 192 MET A CA 1
ATOM 1514 C C . MET A 1 192 ? -7.187 -1.715 -12.329 1.00 90.38 192 MET A C 1
ATOM 1516 O O . MET A 1 192 ? -6.872 -0.545 -12.549 1.00 90.38 192 MET A O 1
ATOM 1520 N N . LYS A 1 193 ? -8.430 -2.064 -11.996 1.00 91.62 193 LYS A N 1
ATOM 1521 C CA . LYS A 1 193 ? -9.456 -1.105 -11.577 1.00 91.62 193 LYS A CA 1
ATOM 1522 C C . LYS A 1 193 ? -9.535 -1.131 -10.057 1.00 91.62 193 LYS A C 1
ATOM 1524 O O . LYS A 1 193 ? -9.943 -2.135 -9.482 1.00 91.62 193 LYS A O 1
ATOM 1529 N N . VAL A 1 194 ? -9.138 -0.037 -9.415 1.00 93.00 194 VAL A N 1
ATOM 1530 C CA . VAL A 1 194 ? -9.222 0.103 -7.957 1.00 93.00 194 VAL A CA 1
ATOM 1531 C C . VAL A 1 194 ? -10.520 0.818 -7.607 1.00 93.00 194 VAL A C 1
ATOM 1533 O O . VAL A 1 194 ? -10.736 1.957 -8.023 1.00 93.00 194 VAL A O 1
ATOM 1536 N N . LYS A 1 195 ? -11.389 0.149 -6.852 1.00 93.00 195 LYS A N 1
ATOM 1537 C CA . LYS A 1 195 ? -12.600 0.733 -6.273 1.00 93.00 195 LYS A CA 1
ATOM 1538 C C . LYS A 1 195 ? -12.326 1.045 -4.810 1.00 93.00 195 LYS A C 1
ATOM 1540 O O . LYS A 1 195 ? -11.742 0.232 -4.101 1.00 93.00 195 LYS A O 1
ATOM 1545 N N . LEU A 1 196 ? -12.754 2.214 -4.351 1.00 93.94 196 LEU A N 1
ATOM 1546 C CA . LEU A 1 196 ? -12.654 2.592 -2.946 1.00 93.94 196 LEU A CA 1
ATOM 1547 C C . LEU A 1 196 ? -13.947 3.258 -2.492 1.00 93.94 196 LEU A C 1
ATOM 1549 O O . LEU A 1 196 ? -14.534 4.059 -3.219 1.00 93.94 196 LEU A O 1
ATOM 1553 N N . CYS A 1 197 ? -14.358 2.938 -1.272 1.00 92.75 197 CYS A N 1
ATOM 1554 C CA . CYS A 1 197 ? -15.417 3.624 -0.556 1.00 92.75 197 CYS A CA 1
ATOM 1555 C C . CYS A 1 197 ? -14.766 4.513 0.517 1.00 92.75 197 CYS A C 1
ATOM 1557 O O . CYS A 1 197 ? -14.145 3.982 1.446 1.00 92.75 197 CYS A O 1
ATOM 1559 N N . PRO A 1 198 ? -14.841 5.853 0.403 1.00 87.12 198 PRO A N 1
ATOM 1560 C CA . PRO A 1 198 ? -14.247 6.753 1.387 1.00 87.12 198 PRO A CA 1
ATOM 1561 C C . PRO A 1 198 ? -14.845 6.550 2.782 1.00 87.12 198 PRO A C 1
ATOM 1563 O O . PRO A 1 198 ? -16.049 6.355 2.936 1.00 87.12 198 PRO A O 1
ATOM 1566 N N . SER A 1 199 ? -14.014 6.643 3.820 1.00 80.25 199 SER A N 1
ATOM 1567 C CA . SER A 1 199 ? -14.512 6.623 5.196 1.00 80.25 199 SER A CA 1
ATOM 1568 C C . SER A 1 199 ? -15.040 8.005 5.601 1.00 80.25 199 SER A C 1
ATOM 1570 O O . SER A 1 199 ? -14.283 8.972 5.661 1.00 80.25 199 SER A O 1
ATOM 1572 N N . VAL A 1 200 ? -16.326 8.100 5.934 1.00 70.81 200 VAL A N 1
ATOM 1573 C CA . VAL A 1 200 ? -16.951 9.297 6.528 1.00 70.81 200 VAL A CA 1
ATOM 1574 C C . VAL A 1 200 ? -16.802 9.276 8.061 1.00 70.81 200 VAL A C 1
ATOM 1576 O O . VAL A 1 200 ? -16.693 8.189 8.632 1.00 70.81 200 VAL A O 1
ATOM 1579 N N . PRO A 1 201 ? -16.724 10.420 8.776 1.00 65.12 201 PRO A N 1
ATOM 1580 C CA . PRO A 1 201 ? -16.757 11.813 8.305 1.00 65.12 201 PRO A CA 1
ATOM 1581 C C . PRO A 1 201 ? -15.385 12.391 7.901 1.00 65.12 201 PRO A C 1
ATOM 1583 O O . PRO A 1 201 ? -15.325 13.492 7.371 1.00 65.12 201 PRO A O 1
ATOM 1586 N N . VAL A 1 202 ? -14.277 11.679 8.147 1.00 61.50 202 VAL A N 1
ATOM 1587 C CA . VAL A 1 202 ? -12.914 12.168 7.871 1.00 61.50 202 VAL A CA 1
ATOM 1588 C C . VAL A 1 202 ? -12.371 11.576 6.567 1.00 61.50 202 VAL A C 1
ATOM 1590 O O . VAL A 1 202 ? -11.904 10.433 6.537 1.00 61.50 202 VAL A O 1
ATOM 1593 N N . GLN A 1 203 ? -12.409 12.356 5.490 1.00 63.28 203 GLN A N 1
ATOM 1594 C CA . GLN A 1 203 ? -11.854 11.977 4.192 1.00 63.28 203 GLN A CA 1
ATOM 1595 C C . GLN A 1 203 ? -10.452 12.573 4.021 1.00 63.28 203 GLN A C 1
ATOM 1597 O O . GLN A 1 203 ? -10.232 13.750 4.287 1.00 63.28 203 GLN A O 1
ATOM 1602 N N . GLY A 1 204 ? -9.485 11.769 3.580 1.00 67.50 204 GLY A N 1
ATOM 1603 C CA . GLY A 1 204 ? -8.126 12.259 3.369 1.00 67.50 204 GLY A CA 1
ATOM 1604 C C . GLY A 1 204 ? -7.216 11.240 2.698 1.00 67.50 204 GLY A C 1
ATOM 1605 O O . GLY A 1 204 ? -7.314 10.038 2.953 1.00 67.50 204 GLY A O 1
ATOM 1606 N N . ALA A 1 205 ? -6.338 11.751 1.838 1.00 73.06 205 ALA A N 1
ATOM 1607 C CA . ALA A 1 205 ? -5.182 11.040 1.319 1.00 73.06 205 ALA A CA 1
ATOM 1608 C C . ALA A 1 205 ? -3.927 11.632 1.972 1.00 73.06 205 ALA A C 1
ATOM 1610 O O . ALA A 1 205 ? -3.721 12.845 1.943 1.00 73.06 205 ALA A O 1
ATOM 1611 N N . PHE A 1 206 ? -3.102 10.782 2.568 1.00 82.38 206 PHE A N 1
ATOM 1612 C CA . PHE A 1 206 ? -1.872 11.153 3.258 1.00 82.38 206 PHE A CA 1
ATOM 1613 C C . PHE A 1 206 ? -0.687 10.709 2.419 1.00 82.38 206 PHE A C 1
ATOM 1615 O O . PHE A 1 206 ? -0.721 9.634 1.828 1.00 82.38 206 PHE A O 1
ATOM 1622 N N . ILE A 1 207 ? 0.359 11.526 2.370 1.00 76.38 207 ILE A N 1
ATOM 1623 C CA . ILE A 1 207 ? 1.606 11.163 1.700 1.00 76.38 207 ILE A CA 1
ATOM 1624 C C . ILE A 1 207 ? 2.590 10.732 2.784 1.00 76.38 207 ILE A C 1
ATOM 1626 O O . ILE A 1 207 ? 2.837 11.497 3.721 1.00 76.38 207 ILE A O 1
ATOM 1630 N N . ALA A 1 208 ? 3.103 9.510 2.673 1.00 63.41 208 ALA A N 1
ATOM 1631 C CA . ALA A 1 208 ? 4.142 8.960 3.539 1.00 63.41 208 ALA A CA 1
ATOM 1632 C C . ALA A 1 208 ? 5.458 8.800 2.778 1.00 63.41 208 ALA A C 1
ATOM 1634 O O . ALA A 1 208 ? 5.400 8.503 1.558 1.00 63.41 208 ALA A O 1
#

pLDDT: mean 76.83, std 26.49, range [28.31, 98.5]

Organism: Glycine soja (NCBI:txid3848)

Nearest PDB structures (foldseek):
  2okv-assembly1_A  TM=9.473E-01  e=7.311E-19  Homo sapiens
  3lmu-assembly3_E  TM=9.541E-01  e=3.850E-18  Plasmodium falciparum 3D7
  3kod-assembly3_F  TM=9.378E-01  e=1.216E-17  Plasmodium falciparum 3D7
  1jke-assembly1_A  TM=9.275E-01  e=4.344E-15  Escherichia coli
  1j7g-assembly1_A-2  TM=9.110E-01  e=5.250E-14  Haemophilus influenzae Rd KW20